Protein AF-A0A8H6TYS1-F1 (afdb_monomer_lite)

pLDDT: mean 70.1, std 17.2, range [39.44, 97.25]

Radius of gyration: 33.86 Å; chains: 1; bounding box: 80×49×112 Å

Secondary structure (DSSP, 8-state):
-PPP----PPPS-PPPP--------TT-----S----SSSEEEEE-TTSS-EEEEEP-PPPSSHHHHHHHHHHSPPPPPPPP----------------------------S------------TTSSSTTHHHHHIIIIIHHHHHHHHHHHTS-S-SS--B-SSSSS--B--EEETTTEEEEE-HHHHHHHTSS-TTSPEEE-----S----

Foldseek 3Di:
DDDDDDDDDDDDDDPPDDPPPDDDDPPPPPDPPPPDDPDQWDFDQDPVNPDTDTDGDDDDPPDPVVVVVCCVVPPPPDDDDPDDPDPDPDDDDPPDDDPDDPDPDDDDDDDDDDPPPPPPPPVVPPPPVCPVVVCCVPPPVVVVVVVVCCQVPQPDPPQQAAPVDPDRAGQFKDFPPPDRGRHHPVVVCVVCVVPVPTDMDGHPPPDPDDDD

Structure (mmCIF, N/CA/C/O backbone):
data_AF-A0A8H6TYS1-F1
#
_entry.id   AF-A0A8H6TYS1-F1
#
loop_
_atom_site.group_PDB
_atom_site.id
_atom_site.type_symbol
_atom_site.label_atom_id
_atom_site.label_alt_id
_atom_site.label_comp_id
_atom_site.label_asym_id
_atom_site.label_entity_id
_atom_site.label_seq_id
_atom_site.pdbx_PDB_ins_code
_atom_site.Cartn_x
_atom_site.Cartn_y
_atom_site.Cartn_z
_atom_site.occupancy
_atom_site.B_iso_or_equiv
_atom_site.auth_seq_id
_atom_site.auth_comp_id
_atom_site.auth_asym_id
_atom_site.auth_atom_id
_atom_site.pdbx_PDB_model_num
ATOM 1 N N . MET A 1 1 ? -31.442 13.456 52.877 1.00 46.53 1 MET A N 1
ATOM 2 C CA . MET A 1 1 ? -32.267 12.288 52.494 1.00 46.53 1 MET A CA 1
ATOM 3 C C . MET A 1 1 ? -31.783 11.771 51.135 1.00 46.53 1 MET A C 1
ATOM 5 O O . MET A 1 1 ? -32.247 12.275 50.117 1.00 46.53 1 MET A O 1
ATOM 9 N N . PRO A 1 2 ? -30.782 10.874 51.081 1.00 49.78 2 PRO A N 1
ATOM 10 C CA . PRO A 1 2 ? -30.256 10.363 49.814 1.00 49.78 2 PRO A CA 1
ATOM 11 C C . PRO A 1 2 ? -31.208 9.322 49.201 1.00 49.78 2 PRO A C 1
ATOM 13 O O . PRO A 1 2 ? -31.658 8.403 49.882 1.00 49.78 2 PRO A O 1
ATOM 16 N N . LYS A 1 3 ? -31.531 9.480 47.911 1.00 50.44 3 LYS A N 1
ATOM 17 C CA . LYS A 1 3 ? -32.358 8.538 47.141 1.00 50.44 3 LYS A CA 1
ATOM 18 C C . LYS A 1 3 ? -31.490 7.366 46.675 1.00 50.44 3 LYS A C 1
ATOM 20 O O . LYS A 1 3 ? -30.561 7.557 45.895 1.00 50.44 3 LYS A O 1
ATOM 25 N N . ALA A 1 4 ? -31.800 6.166 47.158 1.00 54.72 4 ALA A N 1
ATOM 26 C CA . ALA A 1 4 ? -31.155 4.930 46.735 1.00 54.72 4 ALA A CA 1
ATOM 27 C C . ALA A 1 4 ? -31.555 4.587 45.288 1.00 54.72 4 ALA A C 1
ATOM 29 O O . ALA A 1 4 ? -32.732 4.403 44.981 1.00 54.72 4 ALA A O 1
ATOM 30 N N . VAL A 1 5 ? -30.567 4.514 44.394 1.00 62.44 5 VAL A N 1
ATOM 31 C CA . VAL A 1 5 ? -30.742 4.085 43.002 1.00 62.44 5 VAL A CA 1
ATOM 32 C C . VAL A 1 5 ? -30.633 2.561 42.957 1.00 62.44 5 VAL A C 1
ATOM 34 O O . VAL A 1 5 ? -29.542 2.001 43.050 1.00 62.44 5 VAL A O 1
ATOM 37 N N . LEU A 1 6 ? -31.777 1.887 42.831 1.00 58.31 6 LEU A N 1
ATOM 38 C CA . LEU A 1 6 ? -31.870 0.442 42.617 1.00 58.31 6 LEU A CA 1
ATOM 39 C C . LEU A 1 6 ? -31.300 0.083 41.236 1.00 58.31 6 LEU A C 1
ATOM 41 O O . LEU A 1 6 ? -31.939 0.296 40.205 1.00 58.31 6 LEU A O 1
ATOM 45 N N . ARG A 1 7 ? -30.084 -0.470 41.217 1.00 53.06 7 ARG A N 1
ATOM 46 C CA . ARG A 1 7 ? -29.487 -1.083 40.025 1.00 53.06 7 ARG A CA 1
ATOM 47 C C . ARG A 1 7 ? -30.175 -2.424 39.765 1.00 53.06 7 ARG A C 1
ATOM 49 O O . ARG A 1 7 ? -30.029 -3.356 40.547 1.00 53.06 7 ARG A O 1
ATOM 56 N N . ARG A 1 8 ? -30.921 -2.518 38.661 1.00 54.41 8 ARG A N 1
ATOM 57 C CA . ARG A 1 8 ? -31.442 -3.789 38.140 1.00 54.41 8 ARG A CA 1
ATOM 58 C C . ARG A 1 8 ? -30.271 -4.640 37.644 1.00 54.41 8 ARG A C 1
ATOM 60 O O . ARG A 1 8 ? -29.614 -4.273 36.672 1.00 54.41 8 ARG A O 1
ATOM 67 N N . SER A 1 9 ? -30.021 -5.760 38.310 1.00 51.34 9 SER A N 1
ATOM 68 C CA . SER A 1 9 ? -29.191 -6.849 37.802 1.00 51.34 9 SER A CA 1
ATOM 69 C C . SER A 1 9 ? -29.869 -7.456 36.570 1.00 51.34 9 SER A C 1
ATOM 71 O O . SER A 1 9 ? -31.051 -7.800 36.604 1.00 51.34 9 SER A O 1
ATOM 73 N N . ARG A 1 10 ? -29.138 -7.540 35.454 1.00 53.12 10 ARG A N 1
ATOM 74 C CA . ARG A 1 10 ? -29.574 -8.300 34.276 1.00 53.12 10 ARG A CA 1
ATOM 75 C C . ARG A 1 10 ? -29.248 -9.786 34.496 1.00 53.12 10 ARG A C 1
ATOM 77 O O . ARG A 1 10 ? -28.164 -10.066 35.008 1.00 53.12 10 ARG A O 1
ATOM 84 N N . PRO A 1 11 ? -30.149 -10.713 34.131 1.00 54.12 11 PRO A N 1
ATOM 85 C CA . PRO A 1 11 ? -29.875 -12.145 34.173 1.00 54.12 11 PRO A CA 1
ATOM 86 C C . PRO A 1 11 ? -28.786 -12.518 33.157 1.00 54.12 11 PRO A C 1
ATOM 88 O O . PRO A 1 11 ? -28.714 -11.944 32.070 1.00 54.12 11 PRO A O 1
ATOM 91 N N . LEU A 1 12 ? -27.929 -13.451 33.565 1.00 58.44 12 LEU A N 1
ATOM 92 C CA . LEU A 1 12 ? -26.641 -13.805 32.962 1.00 58.44 12 LEU A CA 1
ATOM 93 C C . LEU A 1 12 ? -26.728 -14.991 31.984 1.00 58.44 12 LEU A C 1
ATOM 95 O O . LEU A 1 12 ? -25.720 -15.636 31.745 1.00 58.44 12 LEU A O 1
ATOM 99 N N . ASP A 1 13 ? -27.896 -15.256 31.395 1.00 56.09 13 ASP A N 1
ATOM 100 C CA . ASP A 1 13 ? -28.120 -16.444 30.559 1.00 56.09 13 ASP A CA 1
ATOM 101 C C . ASP A 1 13 ? -28.799 -16.081 29.231 1.00 56.09 13 ASP A C 1
ATOM 103 O O . ASP A 1 13 ? -29.949 -16.432 28.968 1.00 56.09 13 ASP A O 1
ATOM 107 N N . ALA A 1 14 ? -28.090 -15.336 28.381 1.00 55.75 14 ALA A N 1
ATOM 108 C CA . ALA A 1 14 ? -28.419 -15.259 26.960 1.00 55.75 14 ALA A CA 1
ATOM 109 C C . ALA A 1 14 ? -27.425 -16.153 26.197 1.00 55.75 14 ALA A C 1
ATOM 111 O O . ALA A 1 14 ? -26.217 -15.940 26.337 1.00 55.75 14 ALA A O 1
ATOM 112 N N . PRO A 1 15 ? -27.885 -17.147 25.412 1.00 52.25 15 PRO A N 1
ATOM 113 C CA . PRO A 1 15 ? -26.990 -17.965 24.604 1.00 52.25 15 PRO A CA 1
ATOM 114 C C . PRO A 1 15 ? -26.216 -17.065 23.633 1.00 52.25 15 PRO A C 1
ATOM 116 O O . PRO A 1 15 ? -26.804 -16.226 22.946 1.00 52.25 15 PRO A O 1
ATOM 119 N N . LEU A 1 16 ? -24.887 -17.218 23.624 1.00 55.62 16 LEU A N 1
ATOM 120 C CA . LEU A 1 16 ? -23.993 -16.515 22.709 1.00 55.62 16 LEU A CA 1
ATOM 121 C C . LEU A 1 16 ? -24.479 -16.703 21.268 1.00 55.62 16 LEU A C 1
ATOM 123 O O . LEU A 1 16 ? -24.753 -17.821 20.831 1.00 55.62 16 LEU A O 1
ATOM 127 N N . ALA A 1 17 ? -24.561 -15.589 20.541 1.00 50.53 17 ALA A N 1
ATOM 128 C CA . ALA A 1 17 ? -24.836 -15.572 19.115 1.00 50.53 17 ALA A CA 1
ATOM 129 C C . ALA A 1 17 ? -23.882 -16.529 18.379 1.00 50.53 17 ALA A C 1
ATOM 131 O O . ALA A 1 17 ? -22.671 -16.497 18.598 1.00 50.53 17 ALA A O 1
ATOM 132 N N . GLY A 1 18 ? -24.482 -17.385 17.549 1.00 46.31 18 GLY A N 1
ATOM 133 C CA . GLY A 1 18 ? -23.894 -18.539 16.878 1.00 46.31 18 GLY A CA 1
ATOM 134 C C . GLY A 1 18 ? -22.441 -18.395 16.436 1.00 46.31 18 GLY A C 1
ATOM 135 O O . GLY A 1 18 ? -22.123 -17.674 15.493 1.00 46.31 18 GLY A O 1
ATOM 136 N N . SER A 1 19 ? -21.579 -19.201 17.047 1.00 50.12 19 SER A N 1
ATOM 137 C CA . SER A 1 19 ? -20.337 -19.646 16.432 1.00 50.12 19 SER A CA 1
ATOM 138 C C . SER A 1 19 ? -20.678 -20.699 15.375 1.00 50.12 19 SER A C 1
ATOM 140 O O . SER A 1 19 ? -20.710 -21.897 15.654 1.00 50.12 19 SER A O 1
ATOM 142 N N . ALA A 1 20 ? -20.988 -20.253 14.161 1.00 45.34 20 ALA A N 1
ATOM 143 C CA . ALA A 1 20 ? -21.027 -21.137 13.007 1.00 45.34 20 ALA A CA 1
ATOM 144 C C . ALA A 1 20 ? -19.580 -21.519 12.659 1.00 45.34 20 ALA A C 1
ATOM 146 O O . ALA A 1 20 ? -18.863 -20.754 12.017 1.00 45.34 20 ALA A O 1
ATOM 147 N N . SER A 1 21 ? -19.121 -22.679 13.128 1.00 45.75 21 SER A N 1
ATOM 148 C CA . SER A 1 21 ? -17.882 -23.273 12.628 1.00 45.75 21 SER A CA 1
ATOM 149 C C . SER A 1 21 ? -18.187 -23.951 11.297 1.00 45.75 21 SER A C 1
ATOM 151 O O . SER A 1 21 ? -18.689 -25.075 11.266 1.00 45.75 21 SER A O 1
ATOM 153 N N . ILE A 1 22 ? -17.914 -23.261 10.195 1.00 48.22 22 ILE A N 1
ATOM 154 C CA . ILE A 1 22 ? -17.915 -23.881 8.871 1.00 48.22 22 ILE A CA 1
ATOM 155 C C . ILE A 1 22 ? -16.564 -24.581 8.725 1.00 48.22 22 ILE A C 1
ATOM 157 O O . ILE A 1 22 ? -15.525 -23.930 8.637 1.00 48.22 22 ILE A O 1
ATOM 161 N N . SER A 1 23 ? -16.575 -25.909 8.782 1.00 47.66 23 SER A N 1
ATOM 162 C CA . SER A 1 23 ? -15.424 -26.730 8.409 1.00 47.66 23 SER A CA 1
ATOM 163 C C . SER A 1 23 ? -15.578 -27.084 6.934 1.00 47.66 23 SER A C 1
ATOM 165 O O . SER A 1 23 ? -16.585 -27.658 6.534 1.00 47.66 23 SER A O 1
ATOM 167 N N . PHE A 1 24 ? -14.607 -26.681 6.120 1.00 39.44 24 PHE A N 1
ATOM 168 C CA . PHE A 1 24 ? -14.534 -27.077 4.719 1.00 39.44 24 PHE A CA 1
ATOM 169 C C . PHE A 1 24 ? -13.687 -28.348 4.655 1.00 39.44 24 PHE A C 1
ATOM 171 O O . PHE A 1 24 ? -12.486 -28.303 4.923 1.00 39.44 24 PHE A O 1
ATOM 178 N N . GLY A 1 25 ? -14.320 -29.486 4.371 1.00 52.06 25 GLY A N 1
ATOM 179 C CA . GLY A 1 25 ? -13.603 -30.698 3.985 1.00 52.06 25 GLY A CA 1
ATOM 180 C C . GLY A 1 25 ? -13.014 -30.496 2.591 1.00 52.06 25 GLY A C 1
ATOM 181 O O . GLY A 1 25 ? -13.717 -30.047 1.690 1.00 52.06 25 GLY A O 1
ATOM 182 N N . LEU A 1 26 ? -11.726 -30.794 2.414 1.00 51.94 26 LEU A N 1
ATOM 183 C CA . LEU A 1 26 ? -11.037 -30.685 1.120 1.00 51.94 26 LEU A CA 1
ATOM 184 C C . LEU A 1 26 ? -11.496 -31.737 0.094 1.00 51.94 26 LEU A C 1
ATOM 186 O O . LEU A 1 26 ? -11.077 -31.675 -1.057 1.00 51.94 26 LEU A O 1
ATOM 190 N N . ASP A 1 27 ? -12.369 -32.662 0.490 1.00 58.53 27 ASP A N 1
ATOM 191 C CA . ASP A 1 27 ? -12.781 -33.802 -0.330 1.00 58.53 27 ASP A CA 1
ATOM 192 C C . ASP A 1 27 ? -14.045 -33.546 -1.177 1.00 58.53 27 ASP A C 1
ATOM 194 O O . ASP A 1 27 ? -14.482 -34.437 -1.896 1.00 58.53 27 ASP A O 1
ATOM 198 N N . GLU A 1 28 ? -14.636 -32.345 -1.130 1.00 49.00 28 GLU A N 1
ATOM 199 C CA . GLU A 1 28 ? -15.902 -32.047 -1.827 1.00 49.00 28 GLU A CA 1
ATOM 200 C C . GLU A 1 28 ? -15.873 -30.686 -2.541 1.00 49.00 28 GLU A C 1
ATOM 202 O O . GLU A 1 28 ? -16.746 -29.832 -2.388 1.00 49.00 28 GLU A O 1
ATOM 207 N N . VAL A 1 29 ? -14.820 -30.467 -3.327 1.00 53.31 29 VAL A N 1
ATOM 208 C CA . VAL A 1 29 ? -14.741 -29.365 -4.292 1.00 53.31 29 VAL A CA 1
ATOM 209 C C . VAL A 1 29 ? -14.677 -29.971 -5.694 1.00 53.31 29 VAL A C 1
ATOM 211 O O . VAL A 1 29 ? -13.654 -29.921 -6.371 1.00 53.31 29 VAL A O 1
ATOM 214 N N . ASP A 1 30 ? -15.799 -30.547 -6.132 1.00 54.41 30 ASP A N 1
ATOM 215 C CA . ASP A 1 30 ? -16.086 -30.736 -7.558 1.00 54.41 30 ASP A CA 1
ATOM 216 C C . ASP A 1 30 ? -16.380 -29.351 -8.153 1.00 54.41 30 ASP A C 1
ATOM 218 O O . ASP A 1 30 ? -17.524 -28.920 -8.320 1.00 54.41 30 ASP A O 1
ATOM 222 N N . LEU A 1 31 ? -15.312 -28.588 -8.404 1.00 53.91 31 LEU A N 1
ATOM 223 C CA . LEU A 1 31 ? -15.400 -27.387 -9.222 1.00 53.91 31 LEU A CA 1
ATOM 224 C C . LEU A 1 31 ? -15.707 -27.826 -10.656 1.00 53.91 31 LEU A C 1
ATOM 226 O O . LEU A 1 31 ? -14.969 -28.659 -11.191 1.00 53.91 31 LEU A O 1
ATOM 230 N N . PRO A 1 32 ? -16.736 -27.262 -11.317 1.00 50.56 32 PRO A N 1
ATOM 231 C CA . PRO A 1 32 ? -16.872 -27.426 -12.752 1.00 50.56 32 PRO A CA 1
ATOM 232 C C . PRO A 1 32 ? -15.560 -26.983 -13.399 1.00 50.56 32 PRO A C 1
ATOM 234 O O . PRO A 1 32 ? -15.049 -25.886 -13.158 1.00 50.56 32 PRO A O 1
ATOM 237 N N . GLN A 1 33 ? -14.997 -27.911 -14.159 1.00 52.41 33 GLN A N 1
ATOM 238 C CA . GLN A 1 33 ? -13.683 -27.895 -14.778 1.00 52.41 33 GLN A CA 1
ATOM 239 C C . GLN A 1 33 ? -13.609 -26.862 -15.919 1.00 52.41 33 GLN A C 1
ATOM 241 O O . GLN A 1 33 ? -13.278 -27.217 -17.036 1.00 52.41 33 GLN A O 1
ATOM 246 N N . GLU A 1 34 ? -13.950 -25.593 -15.678 1.00 58.91 34 GLU A N 1
ATOM 247 C CA . GLU A 1 34 ? -13.944 -24.533 -16.703 1.00 58.91 34 GLU A CA 1
ATOM 248 C C . GLU A 1 34 ? -13.527 -23.157 -16.153 1.00 58.91 34 GLU A C 1
ATOM 250 O O . GLU A 1 34 ? -13.940 -22.115 -16.655 1.00 58.91 34 GLU A O 1
ATOM 255 N N . MET A 1 35 ? -12.666 -23.103 -15.133 1.00 52.94 35 MET A N 1
ATOM 256 C CA . MET A 1 35 ? -11.861 -21.890 -14.949 1.00 52.94 35 MET A CA 1
ATOM 257 C C . MET A 1 35 ? -10.672 -21.960 -15.900 1.00 52.94 35 MET A C 1
ATOM 259 O O . MET A 1 35 ? -9.591 -22.428 -15.539 1.00 52.94 35 MET A O 1
ATOM 263 N N . GLU A 1 36 ? -10.910 -21.546 -17.146 1.00 58.16 36 GLU A N 1
ATOM 264 C CA . GLU A 1 36 ? -9.858 -21.430 -18.147 1.00 58.16 36 GLU A CA 1
ATOM 265 C C . GLU A 1 36 ? -8.737 -20.518 -17.617 1.00 58.16 36 GLU A C 1
ATOM 267 O O . GLU A 1 36 ? -9.004 -19.427 -17.095 1.00 58.16 36 GLU A O 1
ATOM 272 N N . PRO A 1 37 ? -7.471 -20.957 -17.705 1.00 55.94 37 PRO A N 1
ATOM 273 C CA . PRO A 1 37 ? -6.348 -20.186 -17.207 1.00 55.94 37 PRO A CA 1
ATOM 274 C C . PRO A 1 37 ? -6.275 -18.836 -17.927 1.00 55.94 37 PRO A C 1
ATOM 276 O O . PRO A 1 37 ? -6.295 -18.758 -19.151 1.00 55.94 37 PRO A O 1
ATOM 279 N N . LEU A 1 38 ? -6.112 -17.765 -17.146 1.00 58.16 38 LEU A N 1
ATOM 280 C CA . LEU A 1 38 ? -6.016 -16.367 -17.597 1.00 58.16 38 LEU A CA 1
ATOM 281 C C . LEU A 1 38 ? -4.827 -16.083 -18.544 1.00 58.16 38 LEU A C 1
ATOM 283 O O . LEU A 1 38 ? -4.637 -14.951 -18.993 1.00 58.16 38 LEU A O 1
ATOM 287 N N . ASN A 1 39 ? -4.012 -17.097 -18.827 1.00 57.38 39 ASN A N 1
ATOM 288 C CA . ASN A 1 39 ? -2.805 -17.009 -19.624 1.00 57.38 39 ASN A CA 1
ATOM 289 C C . ASN A 1 39 ? -3.089 -17.534 -21.033 1.00 57.38 39 ASN A C 1
ATOM 291 O O . ASN A 1 39 ? -3.530 -18.661 -21.222 1.00 57.38 39 ASN A O 1
ATOM 295 N N . SER A 1 40 ? -2.775 -16.728 -22.046 1.00 73.19 40 SER A N 1
ATOM 296 C CA . SER A 1 40 ? -2.991 -17.040 -23.468 1.00 73.19 40 SER A CA 1
ATOM 297 C C . SER A 1 40 ? -2.046 -18.110 -24.037 1.00 73.19 40 SER A C 1
ATOM 299 O O . SER A 1 40 ? -1.854 -18.192 -25.252 1.00 73.19 40 SER A O 1
ATOM 301 N N . PHE A 1 41 ? -1.377 -18.877 -23.180 1.00 79.62 41 PHE A N 1
ATOM 302 C CA . PHE A 1 41 ? -0.429 -19.900 -23.582 1.00 79.62 41 PHE A CA 1
ATOM 303 C C . PHE A 1 41 ? -0.510 -21.112 -22.662 1.00 79.62 41 PHE A C 1
ATOM 305 O O . PHE A 1 41 ? -0.740 -20.991 -21.460 1.00 79.62 41 PHE A O 1
ATOM 312 N N . VAL A 1 42 ? -0.285 -22.278 -23.259 1.00 84.00 42 VAL A N 1
ATOM 313 C CA . VAL A 1 42 ? -0.123 -23.546 -22.555 1.00 84.00 42 VAL A CA 1
ATOM 314 C C . VAL A 1 42 ? 1.281 -24.045 -22.863 1.00 84.00 42 VAL A C 1
ATOM 316 O O . VAL A 1 42 ? 1.653 -24.195 -24.030 1.00 84.00 42 VAL A O 1
ATOM 319 N N . ASP A 1 43 ? 2.071 -24.284 -21.821 1.00 89.06 43 ASP A N 1
ATOM 320 C CA . ASP A 1 43 ? 3.384 -24.899 -21.971 1.00 89.06 43 ASP A CA 1
ATOM 321 C C . ASP A 1 43 ? 3.180 -26.414 -22.118 1.00 89.06 43 ASP A C 1
ATOM 323 O O . ASP A 1 43 ? 2.771 -27.108 -21.187 1.00 89.06 43 ASP A O 1
ATOM 327 N N . ARG A 1 44 ? 3.415 -26.935 -23.325 1.00 88.31 44 ARG A N 1
ATOM 328 C CA . ARG A 1 44 ? 3.407 -28.374 -23.589 1.00 88.31 44 ARG A CA 1
ATOM 329 C C . ARG A 1 44 ? 4.780 -28.936 -23.279 1.00 88.31 44 ARG A C 1
ATOM 331 O O . ARG A 1 44 ? 5.745 -28.661 -23.991 1.00 88.31 44 ARG A O 1
ATOM 338 N N . VAL A 1 45 ? 4.857 -29.723 -22.217 1.00 87.56 45 VAL A N 1
ATOM 339 C CA . VAL A 1 45 ? 6.055 -30.492 -21.893 1.00 87.56 45 VAL A CA 1
ATOM 340 C C . VAL A 1 45 ? 6.090 -31.720 -22.803 1.00 87.56 45 VAL A C 1
ATOM 342 O O . VAL A 1 45 ? 5.078 -32.393 -22.977 1.00 87.56 45 VAL A O 1
ATOM 345 N N . SER A 1 46 ? 7.234 -31.962 -23.435 1.00 86.81 46 SER A N 1
ATOM 346 C CA . SER A 1 46 ? 7.475 -33.136 -24.281 1.00 86.81 46 SER A CA 1
ATOM 347 C C . SER A 1 46 ? 7.439 -34.414 -23.439 1.00 86.81 46 SER A C 1
ATOM 349 O O . SER A 1 46 ? 7.697 -34.362 -22.238 1.00 86.81 46 SER A O 1
ATOM 351 N N . ASP A 1 47 ? 7.177 -35.564 -24.062 1.00 87.56 47 ASP A N 1
ATOM 352 C CA . ASP A 1 47 ? 7.057 -36.855 -23.358 1.00 87.56 47 ASP A CA 1
ATOM 353 C C . ASP A 1 47 ? 8.324 -37.247 -22.572 1.00 87.56 47 ASP A C 1
ATOM 355 O O . ASP A 1 47 ? 8.260 -38.018 -21.617 1.00 87.56 47 ASP A O 1
ATOM 359 N N . ASP A 1 48 ? 9.482 -36.698 -22.948 1.00 87.50 48 ASP A N 1
ATOM 360 C CA . ASP A 1 48 ? 10.759 -36.903 -22.261 1.00 87.50 48 ASP A CA 1
ATOM 361 C C . ASP A 1 48 ? 10.950 -36.017 -21.014 1.00 87.50 48 ASP A C 1
ATOM 363 O O . ASP A 1 48 ? 11.931 -36.183 -20.287 1.00 87.50 48 ASP A O 1
ATOM 367 N N . GLY A 1 49 ? 10.047 -35.062 -20.765 1.00 85.94 49 GLY A N 1
ATOM 368 C CA . GLY A 1 49 ? 10.105 -34.118 -19.648 1.00 85.94 49 GLY A CA 1
ATOM 369 C C . GLY A 1 49 ? 11.195 -33.047 -19.757 1.00 85.94 49 GLY A C 1
ATOM 370 O O . GLY A 1 49 ? 11.329 -32.228 -18.852 1.00 85.94 49 GLY A O 1
ATOM 371 N N . ARG A 1 50 ? 11.992 -33.031 -20.834 1.00 81.62 50 ARG A N 1
ATOM 372 C CA . ARG A 1 50 ? 13.189 -32.172 -20.938 1.00 81.62 50 ARG A CA 1
ATOM 373 C C . ARG A 1 50 ? 12.955 -30.892 -21.725 1.00 81.62 50 ARG A C 1
ATOM 375 O O . ARG A 1 50 ? 13.773 -29.979 -21.660 1.00 81.62 50 ARG A O 1
ATOM 382 N N . ARG A 1 51 ? 11.869 -30.819 -22.494 1.00 82.88 51 ARG A N 1
ATOM 383 C CA . ARG A 1 51 ? 11.569 -29.682 -23.373 1.00 82.88 51 ARG A CA 1
ATOM 384 C C . ARG A 1 51 ? 10.143 -29.205 -23.151 1.00 82.88 51 ARG A C 1
ATOM 386 O O . ARG A 1 51 ? 9.204 -29.969 -23.364 1.00 82.88 51 ARG A O 1
ATOM 393 N N . ALA A 1 52 ? 9.981 -27.937 -22.788 1.00 91.50 52 ALA A N 1
ATOM 394 C CA . ALA A 1 52 ? 8.687 -27.267 -22.768 1.00 91.50 52 ALA A CA 1
ATOM 395 C C . ALA A 1 52 ? 8.553 -26.388 -24.016 1.00 91.50 52 ALA A C 1
ATOM 397 O O . ALA A 1 52 ? 9.391 -25.525 -24.268 1.00 91.50 52 ALA A O 1
ATOM 398 N N . THR A 1 53 ? 7.506 -26.617 -24.807 1.00 88.81 53 THR A N 1
ATOM 399 C CA . THR A 1 53 ? 7.154 -25.767 -25.948 1.00 88.81 53 THR A CA 1
ATOM 400 C C . THR A 1 53 ? 5.942 -24.933 -25.580 1.00 88.81 53 THR A C 1
ATOM 402 O O . THR A 1 53 ? 4.873 -25.470 -25.288 1.00 88.81 53 THR A O 1
ATOM 405 N N . ARG A 1 54 ? 6.094 -23.611 -25.624 1.00 88.25 54 ARG A N 1
ATOM 406 C CA . ARG A 1 54 ? 4.990 -22.684 -25.395 1.00 88.25 54 ARG A CA 1
ATOM 407 C C . ARG A 1 54 ? 4.102 -22.626 -26.631 1.00 88.25 54 ARG A C 1
ATOM 409 O O . ARG A 1 54 ? 4.516 -22.109 -27.666 1.00 88.25 54 ARG A O 1
ATOM 416 N N . VAL A 1 55 ? 2.882 -23.143 -26.525 1.00 90.12 55 VAL A N 1
ATOM 417 C CA . VAL A 1 55 ? 1.889 -23.063 -27.600 1.00 90.12 55 VAL A CA 1
ATOM 418 C C . VAL A 1 55 ? 0.906 -21.950 -27.266 1.00 90.12 55 VAL A C 1
ATOM 420 O O . VAL A 1 55 ? 0.224 -21.988 -26.240 1.00 90.12 55 VAL A O 1
ATOM 423 N N . PHE A 1 56 ? 0.844 -20.939 -28.131 1.00 79.19 56 PHE A N 1
ATOM 424 C CA . PHE A 1 56 ? -0.146 -19.874 -28.021 1.00 79.19 56 PHE A CA 1
ATOM 425 C C . PHE A 1 56 ? -1.503 -20.393 -28.487 1.00 79.19 56 PHE A C 1
ATOM 427 O O . PHE A 1 56 ? -1.649 -20.822 -29.632 1.00 79.19 56 PHE A O 1
ATOM 434 N N . HIS A 1 57 ? -2.500 -20.328 -27.607 1.00 77.88 57 HIS A N 1
ATOM 435 C CA . HIS A 1 57 ? -3.880 -20.547 -28.010 1.00 77.88 57 HIS A CA 1
ATOM 436 C C . HIS A 1 57 ? -4.460 -19.214 -28.481 1.00 77.88 57 HIS A C 1
ATOM 438 O O . HIS A 1 57 ? -4.566 -18.253 -27.715 1.00 77.88 57 HIS A O 1
ATOM 444 N N . ASN A 1 58 ? -4.822 -19.148 -29.762 1.00 68.56 58 ASN A N 1
ATOM 445 C CA . ASN A 1 58 ? -5.570 -18.020 -30.302 1.00 68.56 58 ASN A CA 1
ATOM 446 C C . ASN A 1 58 ? -7.007 -18.099 -29.787 1.00 68.56 58 ASN A C 1
ATOM 448 O O . ASN A 1 58 ? -7.852 -18.758 -30.384 1.00 68.56 58 ASN A O 1
ATOM 452 N N . PHE A 1 59 ? -7.269 -17.435 -28.665 1.00 68.06 59 PHE A N 1
ATOM 453 C CA . PHE A 1 59 ? -8.630 -17.126 -28.253 1.00 68.06 59 PHE A CA 1
ATOM 454 C C . PHE A 1 59 ? -9.121 -15.921 -29.049 1.00 68.06 59 PHE A C 1
ATOM 456 O O . PHE A 1 59 ? -8.467 -14.867 -29.066 1.00 68.06 59 PHE A O 1
ATOM 463 N N . ASP A 1 60 ? -10.288 -16.063 -29.671 1.00 62.91 60 ASP A N 1
ATOM 464 C CA . ASP A 1 60 ? -11.036 -14.907 -30.138 1.00 62.91 60 ASP A CA 1
ATOM 465 C C . ASP A 1 60 ? -11.327 -14.021 -28.918 1.00 62.91 60 ASP A C 1
ATOM 467 O O . ASP A 1 60 ? -11.819 -14.511 -27.896 1.00 62.91 60 ASP A O 1
ATOM 471 N N . PRO A 1 61 ? -10.948 -12.730 -28.941 1.00 61.47 61 PRO A N 1
ATOM 472 C CA . PRO A 1 61 ? -11.068 -11.891 -27.763 1.00 61.47 61 PRO A CA 1
ATOM 473 C C . PRO A 1 61 ? -12.542 -11.832 -27.332 1.00 61.47 61 PRO A C 1
ATOM 475 O O . PRO A 1 61 ? -13.393 -11.500 -28.158 1.00 61.47 61 PRO A O 1
ATOM 478 N N . PRO A 1 62 ? -12.862 -12.042 -26.041 1.00 64.88 62 PRO A N 1
ATOM 479 C CA . PRO A 1 62 ? -14.244 -12.164 -25.559 1.00 64.88 62 PRO A CA 1
ATOM 480 C C . PRO A 1 62 ? -15.062 -10.866 -25.673 1.00 64.88 62 PRO A C 1
ATOM 482 O O . PRO A 1 62 ? -16.220 -10.813 -25.274 1.00 64.88 62 PRO A O 1
ATOM 485 N N . SER A 1 63 ? -14.469 -9.785 -26.190 1.00 73.00 63 SER A N 1
ATOM 486 C CA . SER A 1 63 ? -15.116 -8.488 -26.339 1.00 73.00 63 SER A CA 1
ATOM 487 C C . SER A 1 63 ? -14.903 -7.919 -27.746 1.00 73.00 63 SER A C 1
ATOM 489 O O . SER A 1 63 ? -13.746 -7.753 -28.159 1.00 73.00 63 SER A O 1
ATOM 491 N N . PRO A 1 64 ? -15.985 -7.492 -28.428 1.00 74.75 64 PRO A N 1
ATOM 492 C CA . PRO A 1 64 ? -15.921 -6.802 -29.717 1.00 74.75 64 PRO A CA 1
ATOM 493 C C . PRO A 1 64 ? -14.982 -5.588 -29.705 1.00 74.75 64 PRO A C 1
ATOM 495 O O . PRO A 1 64 ? -14.287 -5.325 -30.679 1.00 74.75 64 PRO A O 1
ATOM 498 N N . VAL A 1 65 ? -14.882 -4.880 -28.575 1.00 75.94 65 VAL A N 1
ATOM 499 C CA . VAL A 1 65 ? -14.028 -3.688 -28.435 1.00 75.94 65 VAL A CA 1
ATOM 500 C C . VAL A 1 65 ? -12.539 -4.051 -28.484 1.00 75.94 65 VAL A C 1
ATOM 502 O O . VAL A 1 65 ? -11.733 -3.333 -29.080 1.00 75.94 65 VAL A O 1
ATOM 505 N N . LYS A 1 66 ? -12.154 -5.191 -27.893 1.00 69.62 66 LYS A N 1
ATOM 506 C CA . LYS A 1 66 ? -10.769 -5.686 -27.956 1.00 69.62 66 LYS A CA 1
ATOM 507 C C . LYS A 1 66 ? -10.417 -6.203 -29.354 1.00 69.62 66 LYS A C 1
ATOM 509 O O . LYS A 1 66 ? -9.268 -6.038 -29.764 1.00 69.62 66 LYS A O 1
ATOM 514 N N . ALA A 1 67 ? -11.387 -6.752 -30.090 1.00 72.69 67 ALA A N 1
ATOM 515 C CA . ALA A 1 67 ? -11.206 -7.135 -31.490 1.00 72.69 67 ALA A CA 1
ATOM 516 C C . ALA A 1 67 ? -10.876 -5.913 -32.364 1.00 72.69 67 ALA A C 1
ATOM 518 O O . ALA A 1 67 ? -9.868 -5.922 -33.070 1.00 72.69 67 ALA A O 1
ATOM 519 N N . THR A 1 68 ? -11.635 -4.817 -32.232 1.00 75.56 68 THR A N 1
ATOM 520 C CA . THR A 1 68 ? -11.392 -3.579 -32.994 1.00 75.56 68 THR A CA 1
ATOM 521 C C . THR A 1 68 ? -10.015 -2.983 -32.700 1.00 75.56 68 THR A C 1
ATOM 523 O O . THR A 1 68 ? -9.309 -2.562 -33.614 1.00 75.56 68 THR A O 1
ATOM 526 N N . ARG A 1 69 ? -9.582 -2.994 -31.430 1.00 77.50 69 ARG A N 1
ATOM 527 C CA . ARG A 1 69 ? -8.264 -2.468 -31.040 1.00 77.50 69 ARG A CA 1
ATOM 528 C C . ARG A 1 69 ? -7.108 -3.299 -31.605 1.00 77.50 69 ARG A C 1
ATOM 530 O O . ARG A 1 69 ? -6.101 -2.729 -32.015 1.00 77.50 69 ARG A O 1
ATOM 537 N N . ARG A 1 70 ? -7.245 -4.631 -31.649 1.00 72.81 70 ARG A N 1
ATOM 538 C CA . ARG A 1 70 ? -6.248 -5.510 -32.285 1.00 72.81 70 ARG A CA 1
ATOM 539 C C . ARG A 1 70 ? -6.200 -5.318 -33.797 1.00 72.81 70 ARG A C 1
ATOM 541 O O . ARG A 1 70 ? -5.102 -5.225 -34.325 1.00 72.81 70 ARG A O 1
ATOM 548 N N . ALA A 1 71 ? -7.347 -5.179 -34.462 1.00 72.50 71 ALA A N 1
ATOM 549 C CA . ALA A 1 71 ? -7.401 -4.924 -35.903 1.00 72.50 71 ALA A CA 1
ATOM 550 C C . ALA A 1 71 ? -6.703 -3.610 -36.305 1.00 72.50 71 ALA A C 1
ATOM 552 O O . ALA A 1 71 ? -6.136 -3.522 -37.388 1.00 72.50 71 ALA A O 1
ATOM 553 N N . MET A 1 72 ? -6.703 -2.603 -35.422 1.00 76.31 72 MET A N 1
ATOM 554 C CA . MET A 1 72 ? -5.966 -1.353 -35.645 1.00 76.31 72 MET A CA 1
ATOM 555 C C . MET A 1 72 ? -4.450 -1.491 -35.450 1.00 76.31 72 MET A C 1
ATOM 557 O O . MET A 1 72 ? -3.692 -0.839 -36.160 1.00 76.31 72 MET A O 1
ATOM 561 N N . HIS A 1 73 ? -3.999 -2.306 -34.491 1.00 76.00 73 HIS A N 1
ATOM 562 C CA . HIS A 1 73 ? -2.569 -2.468 -34.189 1.00 76.00 73 HIS A CA 1
ATOM 563 C C . HIS A 1 73 ? -1.872 -3.540 -35.026 1.00 76.00 73 HIS A C 1
ATOM 565 O O . HIS A 1 73 ? -0.662 -3.468 -35.212 1.00 76.00 73 HIS A O 1
ATOM 571 N N . ASN A 1 74 ? -2.617 -4.533 -35.498 1.00 71.12 74 ASN A N 1
ATOM 572 C CA . ASN A 1 74 ? -2.108 -5.614 -36.322 1.00 71.12 74 ASN A CA 1
ATOM 573 C C . ASN A 1 74 ? -3.029 -5.733 -37.543 1.00 71.12 74 ASN A C 1
ATOM 575 O O . ASN A 1 74 ? -3.952 -6.556 -37.531 1.00 71.12 74 ASN A O 1
ATOM 579 N N . PRO A 1 75 ? -2.878 -4.840 -38.543 1.00 70.75 75 PRO A N 1
ATOM 580 C CA . PRO A 1 75 ? -3.682 -4.924 -39.749 1.00 70.75 75 PRO A CA 1
ATOM 581 C C . PRO A 1 75 ? -3.476 -6.318 -40.357 1.00 70.75 75 PRO A C 1
ATOM 583 O O . PRO A 1 75 ? -2.335 -6.789 -40.384 1.00 70.75 75 PRO A O 1
ATOM 586 N N . PRO A 1 76 ? -4.551 -7.005 -40.791 1.00 70.00 76 PRO A N 1
ATOM 587 C CA . PRO A 1 76 ? -4.429 -8.313 -41.423 1.00 70.00 76 PRO A CA 1
ATOM 588 C C . PRO A 1 76 ? -3.374 -8.195 -42.519 1.00 70.00 76 PRO A C 1
ATOM 590 O O . PRO A 1 76 ? -3.464 -7.288 -43.354 1.00 70.00 76 PRO A O 1
ATOM 593 N N . SER A 1 77 ? -2.341 -9.042 -42.453 1.00 64.62 77 SER A N 1
ATOM 594 C CA . SER A 1 77 ? -1.290 -9.068 -43.460 1.00 64.62 77 SER A CA 1
ATOM 595 C C . SER A 1 77 ? -1.956 -9.082 -44.826 1.00 64.62 77 SER A C 1
ATOM 597 O O . SER A 1 77 ? -2.880 -9.861 -45.078 1.00 64.62 77 SER A O 1
ATOM 599 N N . LEU A 1 78 ? -1.541 -8.142 -45.674 1.00 68.69 78 LEU A N 1
ATOM 600 C CA . LEU A 1 78 ? -2.026 -8.059 -47.040 1.00 68.69 78 LEU A CA 1
ATOM 601 C C . LEU A 1 78 ? -1.937 -9.451 -47.685 1.00 68.69 78 LEU A C 1
ATOM 603 O O . LEU A 1 78 ? -0.978 -10.181 -47.407 1.00 68.69 78 LEU A O 1
ATOM 607 N N . PRO A 1 79 ? -2.925 -9.835 -48.513 1.00 73.06 79 PRO A N 1
ATOM 608 C CA . PRO A 1 79 ? -2.870 -11.094 -49.237 1.00 73.06 79 PRO A CA 1
ATOM 609 C C . PRO A 1 79 ? -1.520 -11.193 -49.958 1.00 73.06 79 PRO A C 1
ATOM 611 O O . PRO A 1 79 ? -1.051 -10.173 -50.477 1.00 73.06 79 PRO A O 1
ATOM 614 N N . PRO A 1 80 ? -0.883 -12.379 -49.957 1.00 61.41 80 PRO A N 1
ATOM 615 C CA . PRO A 1 80 ? 0.421 -12.562 -50.573 1.00 61.41 80 PRO A CA 1
ATOM 616 C C . PRO A 1 80 ? 0.361 -12.029 -52.003 1.00 61.41 80 PRO A C 1
ATOM 618 O O . PRO A 1 80 ? -0.492 -12.435 -52.798 1.00 61.41 80 PRO A O 1
ATOM 621 N N . LEU A 1 81 ? 1.210 -11.039 -52.286 1.00 63.12 81 LEU A N 1
ATOM 622 C CA . LEU A 1 81 ? 1.366 -10.514 -53.634 1.00 63.12 81 LEU A CA 1
ATOM 623 C C . LEU A 1 81 ? 1.768 -11.682 -54.550 1.00 63.12 81 LEU A C 1
ATOM 625 O O . LEU A 1 81 ? 2.515 -12.553 -54.104 1.00 63.12 81 LEU A O 1
ATOM 629 N N . PRO A 1 82 ? 1.263 -11.732 -55.796 1.00 62.34 82 PRO A N 1
ATOM 630 C CA . PRO A 1 82 ? 1.628 -12.784 -56.737 1.00 62.34 82 PRO A CA 1
ATOM 631 C C . PRO A 1 82 ? 3.149 -12.852 -56.866 1.00 62.34 82 PRO A C 1
ATOM 633 O O . PRO A 1 82 ? 3.784 -11.805 -56.999 1.00 62.34 82 PRO A O 1
ATOM 636 N N . ASP A 1 83 ? 3.692 -14.071 -56.809 1.00 48.00 83 ASP A N 1
ATOM 637 C CA . ASP A 1 83 ? 5.124 -14.368 -56.838 1.00 48.00 83 ASP A CA 1
ATOM 638 C C . ASP A 1 83 ? 5.812 -13.634 -57.992 1.00 48.00 83 ASP A C 1
ATOM 640 O O . ASP A 1 83 ? 5.793 -14.061 -59.150 1.00 48.00 83 ASP A O 1
ATOM 644 N N . VAL A 1 84 ? 6.422 -12.494 -57.673 1.00 57.59 84 VAL A N 1
ATOM 645 C CA . VAL A 1 84 ? 7.374 -11.844 -58.559 1.00 57.59 84 VAL A CA 1
ATOM 646 C C . VAL A 1 84 ? 8.696 -12.562 -58.301 1.00 57.59 84 VAL A C 1
ATOM 648 O O . VAL A 1 84 ? 9.156 -12.533 -57.158 1.00 57.59 84 VAL A O 1
ATOM 651 N N . PRO A 1 85 ? 9.311 -13.229 -59.296 1.00 52.69 85 PRO A N 1
ATOM 652 C CA . PRO A 1 85 ? 10.613 -13.857 -59.121 1.00 52.69 85 PRO A CA 1
ATOM 653 C C . PRO A 1 85 ? 11.648 -12.763 -58.853 1.00 52.69 85 PRO A C 1
ATOM 655 O O . PRO A 1 85 ? 12.190 -12.143 -59.767 1.00 52.69 85 PRO A O 1
ATOM 658 N N . MET A 1 86 ? 11.875 -12.486 -57.573 1.00 44.88 86 MET A N 1
ATOM 659 C CA . MET A 1 86 ? 12.952 -11.634 -57.110 1.00 44.88 86 MET A CA 1
ATOM 660 C C . MET A 1 86 ? 14.235 -12.449 -57.166 1.00 44.88 86 MET A C 1
ATOM 662 O O . MET A 1 86 ? 14.438 -13.371 -56.380 1.00 44.88 86 MET A O 1
ATOM 666 N N . ALA A 1 87 ? 15.084 -12.111 -58.134 1.00 49.25 87 ALA A N 1
ATOM 667 C CA . ALA A 1 87 ? 16.488 -12.474 -58.105 1.00 49.25 87 ALA A CA 1
ATOM 668 C C . ALA A 1 87 ? 17.092 -11.870 -56.830 1.00 49.25 87 ALA A C 1
ATOM 670 O O . ALA A 1 87 ? 17.242 -10.654 -56.718 1.00 49.25 87 ALA A O 1
ATOM 671 N N . VAL A 1 88 ? 17.334 -12.725 -55.841 1.00 50.62 88 VAL A N 1
ATOM 672 C CA . VAL A 1 88 ? 18.104 -12.401 -54.646 1.00 50.62 88 VAL A CA 1
ATOM 673 C C . VAL A 1 88 ? 19.568 -12.678 -54.968 1.00 50.62 88 VAL A C 1
ATOM 675 O O . VAL A 1 88 ? 19.981 -13.830 -55.071 1.00 50.62 88 VAL A O 1
ATOM 678 N N . ASP A 1 89 ? 20.330 -11.608 -55.186 1.00 48.41 89 ASP A N 1
ATOM 679 C CA . ASP A 1 89 ? 21.776 -11.639 -54.990 1.00 48.41 89 ASP A CA 1
ATOM 680 C C . ASP A 1 89 ? 22.008 -11.742 -53.474 1.00 48.41 89 ASP A C 1
ATOM 682 O O . ASP A 1 89 ? 21.750 -10.809 -52.709 1.00 48.41 89 ASP A O 1
ATOM 686 N N . ASP A 1 90 ? 22.376 -12.948 -53.052 1.00 53.22 90 ASP A N 1
ATOM 687 C CA . ASP A 1 90 ? 22.557 -13.392 -51.673 1.00 53.22 90 ASP A CA 1
ATOM 688 C C . ASP A 1 90 ? 24.012 -13.159 -51.236 1.00 53.22 90 ASP A C 1
ATOM 690 O O . ASP A 1 90 ? 24.884 -13.985 -51.495 1.00 53.22 90 ASP A O 1
ATOM 694 N N . GLU A 1 91 ? 24.288 -12.009 -50.610 1.00 57.88 91 GLU A N 1
ATOM 695 C CA . GLU A 1 91 ? 25.594 -11.717 -49.989 1.00 57.88 91 GLU A CA 1
ATOM 69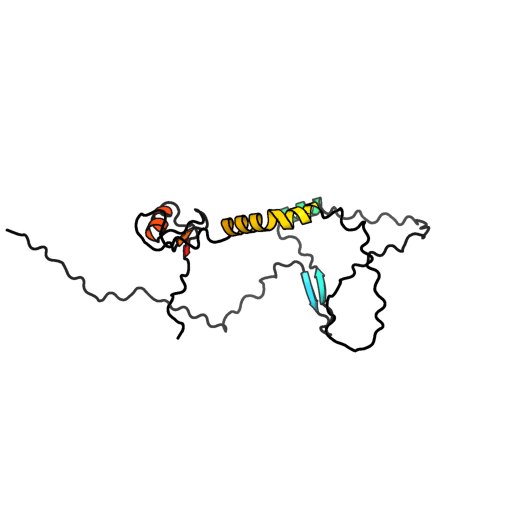6 C C . GLU A 1 91 ? 25.490 -11.098 -48.575 1.00 57.88 91 GLU A C 1
ATOM 698 O O . GLU A 1 91 ? 26.441 -10.475 -48.108 1.00 57.88 91 GLU A O 1
ATOM 703 N N . ASN A 1 92 ? 24.371 -11.237 -47.845 1.00 53.75 92 ASN A N 1
ATOM 704 C CA . ASN A 1 92 ? 24.274 -10.638 -46.497 1.00 53.75 92 ASN A CA 1
ATOM 705 C C . ASN A 1 92 ? 23.407 -11.422 -45.491 1.00 53.75 92 ASN A C 1
ATOM 707 O O . ASN A 1 92 ? 22.516 -10.858 -44.853 1.00 53.75 92 ASN A O 1
ATOM 711 N N . ALA A 1 93 ? 23.657 -12.727 -45.357 1.00 53.94 93 ALA A N 1
ATOM 712 C CA . ALA A 1 93 ? 22.863 -13.657 -44.543 1.00 53.94 93 ALA A CA 1
ATOM 713 C C . ALA A 1 93 ? 23.536 -14.132 -43.233 1.00 53.94 93 ALA A C 1
ATOM 715 O O . ALA A 1 93 ? 23.255 -15.235 -42.776 1.00 53.94 93 ALA A O 1
ATOM 716 N N . GLU A 1 94 ? 24.410 -13.340 -42.600 1.00 56.50 94 GLU A N 1
ATOM 717 C CA . GLU A 1 94 ? 25.225 -13.835 -41.466 1.00 56.50 94 GLU A CA 1
ATOM 718 C C . GLU A 1 94 ? 25.220 -12.933 -40.208 1.00 56.50 94 GLU A C 1
ATOM 720 O O . GLU A 1 94 ? 26.111 -13.038 -39.372 1.00 56.50 94 GLU A O 1
ATOM 725 N N . GLU A 1 95 ? 24.210 -12.082 -39.985 1.00 57.69 95 GLU A N 1
ATOM 726 C CA . GLU A 1 95 ? 24.025 -11.413 -38.676 1.00 57.69 95 GLU A CA 1
ATOM 727 C C . GLU A 1 95 ? 22.907 -12.074 -37.854 1.00 57.69 95 GLU A C 1
ATOM 729 O O . GLU A 1 95 ? 21.864 -11.500 -37.537 1.00 57.69 95 GLU A O 1
ATOM 734 N N . GLY A 1 96 ? 23.141 -13.338 -37.495 1.00 52.69 96 GLY A N 1
ATOM 735 C CA . GLY A 1 96 ? 22.356 -14.057 -36.496 1.00 52.69 96 GLY A CA 1
ATOM 736 C C . GLY A 1 96 ? 22.643 -13.530 -35.088 1.00 52.69 96 GLY A C 1
ATOM 737 O O . GLY A 1 96 ? 23.620 -13.920 -34.449 1.00 52.69 96 GLY A O 1
ATOM 738 N N . TYR A 1 97 ? 21.775 -12.655 -34.579 1.00 52.50 97 TYR A N 1
ATOM 739 C CA . TYR A 1 97 ? 21.814 -12.196 -33.189 1.00 52.50 97 TYR A CA 1
ATOM 740 C C . TYR A 1 97 ? 21.578 -13.374 -32.229 1.00 52.50 97 TYR A C 1
ATOM 742 O O . TYR A 1 97 ? 20.453 -13.838 -32.041 1.00 52.50 97 TYR A O 1
ATOM 750 N N . THR A 1 98 ? 22.659 -13.873 -31.628 1.00 56.12 98 THR A N 1
ATOM 751 C CA . THR A 1 98 ? 22.626 -14.977 -30.664 1.00 56.12 98 THR A CA 1
ATOM 752 C C . THR A 1 98 ? 22.681 -14.400 -29.251 1.00 56.12 98 THR A C 1
ATOM 754 O O . THR A 1 98 ? 23.710 -13.881 -28.823 1.00 56.12 98 THR A O 1
ATOM 757 N N . MET A 1 99 ? 21.566 -14.474 -28.520 1.00 50.69 99 MET A N 1
ATOM 758 C CA . MET A 1 99 ? 21.501 -14.120 -27.098 1.00 50.69 99 MET A CA 1
ATOM 759 C C . MET A 1 99 ? 22.232 -15.184 -26.276 1.00 50.69 99 MET A C 1
ATOM 761 O O . MET A 1 99 ? 21.664 -16.227 -25.953 1.00 50.69 99 MET A O 1
ATOM 765 N N . LEU A 1 100 ? 23.497 -14.928 -25.948 1.00 52.19 100 LEU A N 1
ATOM 766 C CA . LEU A 1 100 ? 24.234 -15.708 -24.957 1.00 52.19 100 LEU A CA 1
ATOM 767 C C . LEU A 1 100 ? 23.650 -15.413 -23.569 1.00 52.19 100 LEU A C 1
ATOM 769 O O . LEU A 1 100 ? 23.870 -14.348 -22.996 1.00 52.19 100 LEU A O 1
ATOM 773 N N . LEU A 1 101 ? 22.876 -16.362 -23.047 1.00 52.44 101 LEU A N 1
ATOM 774 C CA . LEU A 1 101 ? 22.541 -16.441 -21.630 1.00 52.44 101 LEU A CA 1
ATOM 775 C C . LEU A 1 101 ? 23.819 -16.825 -20.878 1.00 52.44 101 LEU A C 1
ATOM 777 O O . LEU A 1 101 ? 24.261 -17.968 -20.968 1.00 52.44 101 LEU A O 1
ATOM 781 N N . CYS A 1 102 ? 24.424 -15.871 -20.169 1.00 44.94 102 CYS A N 1
ATOM 782 C CA . CYS A 1 102 ? 25.441 -16.172 -19.167 1.00 44.94 102 CYS A CA 1
ATOM 783 C C . CYS A 1 102 ? 24.758 -16.940 -18.031 1.00 44.94 102 CYS A C 1
ATOM 785 O O . CYS A 1 102 ? 24.012 -16.360 -17.246 1.00 44.94 102 CYS A O 1
ATOM 787 N N . THR A 1 103 ? 24.931 -18.256 -18.010 1.00 49.66 103 THR A N 1
ATOM 788 C CA . THR A 1 103 ? 24.593 -19.087 -16.857 1.00 49.66 103 THR A CA 1
ATOM 789 C C . THR A 1 103 ? 25.803 -19.088 -15.938 1.00 49.66 103 THR A C 1
ATOM 791 O O . THR A 1 103 ? 26.826 -19.678 -16.280 1.00 49.66 103 THR A O 1
ATOM 794 N N . ASP A 1 104 ? 25.688 -18.410 -14.801 1.00 48.22 104 ASP A N 1
ATOM 795 C CA . ASP A 1 104 ? 26.715 -18.338 -13.757 1.00 48.22 104 ASP A CA 1
ATOM 796 C C . ASP A 1 104 ? 26.736 -19.634 -12.914 1.00 48.22 104 ASP A C 1
ATOM 798 O O . ASP A 1 104 ? 26.701 -19.589 -11.687 1.00 48.22 104 ASP A O 1
ATOM 802 N N . ASP A 1 105 ? 26.751 -20.792 -13.578 1.00 54.53 105 ASP A N 1
ATOM 803 C CA . ASP A 1 105 ? 26.797 -22.121 -12.959 1.00 54.53 105 ASP A CA 1
ATOM 804 C C . ASP A 1 105 ? 28.152 -22.777 -13.263 1.00 54.53 105 ASP A C 1
ATOM 806 O O . ASP A 1 105 ? 28.264 -23.623 -14.148 1.00 54.53 105 ASP A O 1
ATOM 810 N N . ASP A 1 106 ? 29.182 -22.389 -12.511 1.00 49.75 106 ASP A N 1
ATOM 811 C CA . ASP A 1 106 ? 30.438 -23.139 -12.400 1.00 49.75 106 ASP A CA 1
ATOM 812 C C . ASP A 1 106 ? 30.676 -23.490 -10.920 1.00 49.75 106 ASP A C 1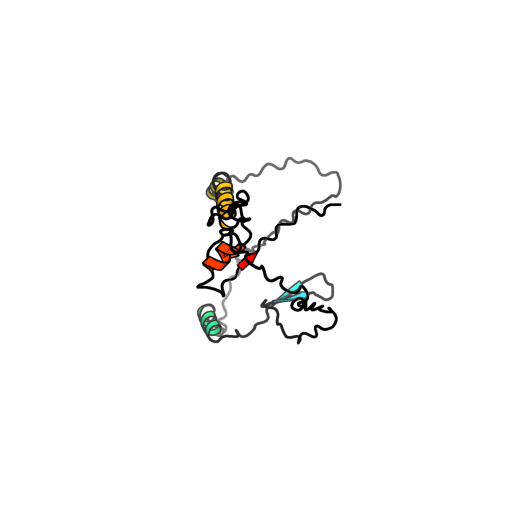
ATOM 814 O O . ASP A 1 106 ? 31.513 -22.903 -10.231 1.00 49.75 106 ASP A O 1
ATOM 818 N N . GLU A 1 107 ? 29.905 -24.464 -10.424 1.00 60.25 107 GLU A N 1
ATOM 819 C CA . GLU A 1 107 ? 30.278 -25.253 -9.248 1.00 60.25 107 GLU A CA 1
ATOM 820 C C . GLU A 1 107 ? 31.192 -26.417 -9.684 1.00 60.25 107 GLU A C 1
ATOM 822 O O . GLU A 1 107 ? 30.804 -27.301 -10.446 1.00 60.25 107 GLU A O 1
ATOM 827 N N . ASP A 1 108 ? 32.424 -26.386 -9.170 1.00 58.28 108 ASP A N 1
ATOM 828 C CA . ASP A 1 108 ? 33.297 -27.521 -8.851 1.00 58.28 108 ASP A CA 1
ATOM 829 C C . ASP A 1 108 ? 33.552 -28.610 -9.916 1.00 58.28 108 ASP A C 1
ATOM 831 O O . ASP A 1 108 ? 32.975 -29.698 -9.872 1.00 58.28 108 ASP A O 1
ATOM 835 N N . ALA A 1 109 ? 34.594 -28.427 -10.742 1.00 55.44 109 ALA A N 1
ATOM 836 C CA . ALA A 1 109 ? 35.412 -29.561 -11.193 1.00 55.44 109 ALA A CA 1
ATOM 837 C C . ALA A 1 109 ? 36.828 -29.187 -11.679 1.00 55.44 109 ALA A C 1
ATOM 839 O O . ALA A 1 109 ? 37.021 -28.615 -12.746 1.00 55.44 109 ALA A O 1
ATOM 840 N N . ALA A 1 110 ? 37.802 -29.718 -10.938 1.00 54.16 110 ALA A N 1
ATOM 841 C CA . ALA A 1 110 ? 39.109 -30.202 -11.386 1.00 54.16 110 ALA A CA 1
ATOM 842 C C . ALA A 1 110 ? 40.240 -29.195 -11.688 1.00 54.16 110 ALA A C 1
ATOM 844 O O . ALA A 1 110 ? 40.248 -28.399 -12.622 1.00 54.16 110 ALA A O 1
ATOM 845 N N . GLU A 1 111 ? 41.271 -29.369 -10.866 1.00 63.12 111 GLU A N 1
ATOM 846 C CA . GLU A 1 111 ? 42.588 -28.757 -10.852 1.00 63.12 111 GLU A CA 1
ATOM 847 C C . GLU A 1 111 ? 43.336 -28.805 -12.197 1.00 63.12 111 GLU A C 1
ATOM 849 O O . GLU A 1 111 ? 43.377 -29.829 -12.878 1.00 63.12 111 GLU A O 1
ATOM 854 N N . GLY A 1 112 ? 44.052 -27.717 -12.506 1.00 61.59 112 GLY A N 1
ATOM 855 C CA . GLY A 1 112 ? 45.192 -27.758 -13.425 1.00 61.59 112 GLY A CA 1
ATOM 856 C C . GLY A 1 112 ? 45.016 -27.049 -14.766 1.00 61.59 112 GLY A C 1
ATOM 857 O O . GLY A 1 112 ? 45.397 -27.611 -15.789 1.00 61.59 112 GLY A O 1
ATOM 858 N N . MET A 1 113 ? 44.527 -25.803 -14.795 1.00 52.03 113 MET A N 1
ATOM 859 C CA . MET A 1 113 ? 44.591 -24.983 -16.010 1.00 52.03 113 MET A CA 1
ATOM 860 C C . MET A 1 113 ? 45.381 -23.690 -15.779 1.00 52.03 113 MET A C 1
ATOM 862 O O . MET A 1 113 ? 44.991 -22.799 -15.035 1.00 52.03 113 MET A O 1
ATOM 866 N N . SER A 1 114 ? 46.553 -23.663 -16.418 1.00 53.06 114 SER A N 1
ATOM 867 C CA . SER A 1 114 ? 47.501 -22.562 -16.589 1.00 53.06 114 SER A CA 1
ATOM 868 C C . SER A 1 114 ? 46.898 -21.165 -16.403 1.00 53.06 114 SER A C 1
ATOM 870 O O . SER A 1 114 ? 46.169 -20.675 -17.265 1.00 53.06 114 SER A O 1
ATOM 872 N N . THR A 1 115 ? 47.330 -20.481 -15.344 1.00 52.34 115 THR A N 1
ATOM 873 C CA . THR A 1 115 ? 47.117 -19.054 -15.081 1.00 52.34 115 THR A CA 1
ATOM 874 C C . THR A 1 115 ? 47.820 -18.196 -16.136 1.00 52.34 115 THR A C 1
ATOM 876 O O . THR A 1 115 ? 48.864 -17.590 -15.904 1.00 52.34 115 THR A O 1
ATOM 879 N N . LYS A 1 116 ? 47.258 -18.127 -17.345 1.00 57.62 116 LYS A N 1
ATOM 880 C CA . LYS A 1 116 ? 47.527 -16.980 -18.210 1.00 57.62 116 LYS A CA 1
ATOM 881 C C . LYS A 1 116 ? 46.771 -15.805 -17.590 1.00 57.62 116 LYS A C 1
ATOM 883 O O . LYS A 1 116 ? 45.559 -15.928 -17.432 1.00 57.62 116 LYS A O 1
ATOM 888 N N . PRO A 1 117 ? 47.444 -14.707 -17.204 1.00 55.94 117 PRO A N 1
ATOM 889 C CA . PRO A 1 117 ? 46.747 -13.516 -16.750 1.00 55.94 117 PRO A CA 1
ATOM 890 C C . PRO A 1 117 ? 45.846 -13.078 -17.903 1.00 55.94 117 PRO A C 1
ATOM 892 O O . PRO A 1 117 ? 46.346 -12.670 -18.954 1.00 55.94 117 PRO A O 1
ATOM 895 N N . LEU A 1 118 ? 44.530 -13.258 -17.746 1.00 55.78 118 LEU A N 1
ATOM 896 C CA . LEU A 1 118 ? 43.566 -12.644 -18.640 1.00 55.78 118 LEU A CA 1
ATOM 897 C C . LEU A 1 118 ? 43.843 -11.151 -18.544 1.00 55.78 118 LEU A C 1
ATOM 899 O O . LEU A 1 118 ? 43.633 -10.538 -17.499 1.00 55.78 118 LEU A O 1
ATOM 903 N N . ALA A 1 119 ? 44.411 -10.607 -19.618 1.00 57.94 119 ALA A N 1
ATOM 904 C CA . ALA A 1 119 ? 44.511 -9.181 -19.796 1.00 57.94 119 ALA A CA 1
ATOM 905 C C . ALA A 1 119 ? 43.103 -8.628 -19.591 1.00 57.94 119 ALA A C 1
ATOM 907 O O . ALA A 1 119 ? 42.166 -9.030 -20.287 1.00 57.94 119 ALA A O 1
ATOM 908 N N . ASP A 1 120 ? 42.992 -7.784 -18.574 1.00 56.53 120 ASP A N 1
ATOM 909 C CA . ASP A 1 120 ? 41.843 -6.975 -18.224 1.00 56.53 120 ASP A CA 1
ATOM 910 C C . ASP A 1 120 ? 41.448 -6.154 -19.460 1.00 56.53 120 ASP A C 1
ATOM 912 O O . ASP A 1 120 ? 41.920 -5.043 -19.688 1.00 56.53 120 ASP A O 1
ATOM 916 N N . ASN A 1 121 ? 40.653 -6.765 -20.341 1.00 56.62 121 ASN A N 1
ATOM 917 C CA . ASN A 1 121 ? 39.992 -6.106 -21.457 1.00 56.62 121 ASN A CA 1
ATOM 918 C C . ASN A 1 121 ? 38.769 -5.377 -20.896 1.00 56.62 121 ASN A C 1
ATOM 920 O O . ASN A 1 121 ? 37.624 -5.650 -21.262 1.00 56.62 121 ASN A O 1
ATOM 924 N N . THR A 1 122 ? 39.018 -4.437 -19.988 1.00 57.84 122 THR A N 1
ATOM 925 C CA . THR A 1 122 ? 38.104 -3.339 -19.706 1.00 57.84 122 THR A CA 1
ATOM 926 C C . THR A 1 122 ? 38.083 -2.463 -20.949 1.00 57.84 122 THR A C 1
ATOM 928 O O . THR A 1 122 ? 38.816 -1.488 -21.077 1.00 57.84 122 THR A O 1
ATOM 931 N N . ASP A 1 123 ? 37.272 -2.871 -21.923 1.00 61.28 123 ASP A N 1
ATOM 932 C CA . ASP A 1 123 ? 37.005 -2.111 -23.134 1.00 61.28 123 ASP A CA 1
ATOM 933 C C . ASP A 1 123 ? 36.472 -0.725 -22.711 1.00 61.28 123 ASP A C 1
ATOM 935 O O . ASP A 1 123 ? 35.348 -0.624 -22.200 1.00 61.28 123 ASP A O 1
ATOM 939 N N . PRO A 1 124 ? 37.256 0.363 -22.855 1.00 59.84 124 PRO A N 1
ATOM 940 C CA . PRO A 1 124 ? 36.958 1.660 -22.235 1.00 59.84 124 PRO A CA 1
ATOM 941 C C . PRO A 1 124 ? 35.706 2.331 -22.819 1.00 59.84 124 PRO A C 1
ATOM 943 O O . PRO A 1 124 ? 35.289 3.395 -22.367 1.00 59.84 124 PRO A O 1
ATOM 946 N N . ARG A 1 125 ? 35.089 1.715 -23.832 1.00 59.28 125 ARG A N 1
ATOM 947 C CA . ARG A 1 125 ? 33.886 2.201 -24.509 1.00 59.28 125 ARG A CA 1
ATOM 948 C C . ARG A 1 125 ? 32.580 1.691 -23.896 1.00 59.28 125 ARG A C 1
ATOM 950 O O . ARG A 1 125 ? 31.529 2.195 -24.277 1.00 59.28 125 ARG A O 1
ATOM 957 N N . LYS A 1 126 ? 32.612 0.742 -22.950 1.00 57.94 126 LYS A N 1
ATOM 958 C CA . LYS A 1 126 ? 31.390 0.141 -22.377 1.00 57.94 126 LYS A CA 1
ATOM 959 C C . LYS A 1 126 ? 30.699 0.940 -21.263 1.00 57.94 126 LYS A C 1
ATOM 961 O O . LYS A 1 126 ? 29.574 0.603 -20.926 1.00 57.94 126 LYS A O 1
ATOM 966 N N . ASN A 1 127 ? 31.297 2.011 -20.733 1.00 58.75 127 ASN A N 1
ATOM 967 C CA . ASN A 1 127 ? 30.805 2.640 -19.493 1.00 58.75 127 ASN A CA 1
ATOM 968 C C . ASN A 1 127 ? 30.254 4.073 -19.627 1.00 58.75 127 ASN A C 1
ATOM 970 O O . ASN A 1 127 ? 30.010 4.716 -18.613 1.00 58.75 127 ASN A O 1
ATOM 974 N N . ILE A 1 128 ? 30.037 4.603 -20.837 1.00 61.19 128 ILE A N 1
ATOM 975 C CA . ILE A 1 128 ? 29.482 5.969 -20.983 1.00 61.19 128 ILE A CA 1
ATOM 976 C C . ILE A 1 128 ? 27.958 5.987 -20.802 1.00 61.19 128 ILE A C 1
ATOM 978 O O . ILE A 1 128 ? 27.406 6.951 -20.280 1.00 61.19 128 ILE A O 1
ATOM 982 N N . THR A 1 129 ? 27.260 4.923 -21.198 1.00 60.44 129 THR A N 1
ATOM 983 C CA . THR A 1 129 ? 25.789 4.890 -21.185 1.00 60.44 129 THR A CA 1
ATOM 984 C C . THR A 1 129 ? 25.173 4.721 -19.800 1.00 60.44 129 THR A C 1
ATOM 986 O O . THR A 1 129 ? 23.967 4.893 -19.673 1.00 60.44 129 THR A O 1
ATOM 989 N N . ASP A 1 130 ? 25.977 4.447 -18.770 1.00 78.38 130 ASP A N 1
ATOM 990 C CA . ASP A 1 130 ? 25.471 4.124 -17.433 1.00 78.38 130 ASP A CA 1
ATOM 991 C C . ASP A 1 130 ? 25.880 5.132 -16.353 1.00 78.38 130 ASP A C 1
ATOM 993 O O . ASP A 1 130 ? 25.625 4.903 -15.176 1.00 78.38 130 ASP A O 1
ATOM 997 N N . GLN A 1 131 ? 26.471 6.277 -16.718 1.00 85.81 131 GLN A N 1
ATOM 998 C CA . GLN A 1 131 ? 26.859 7.292 -15.730 1.00 85.81 131 GLN A CA 1
ATOM 999 C C . GLN A 1 131 ? 25.645 7.806 -14.936 1.00 85.81 131 GLN A C 1
ATOM 1001 O O . GLN A 1 131 ? 25.712 7.912 -13.716 1.00 85.81 131 GLN A O 1
ATOM 1006 N N . ALA A 1 132 ? 24.515 8.043 -15.610 1.00 87.69 132 ALA A N 1
ATOM 1007 C CA . ALA A 1 132 ? 23.276 8.469 -14.958 1.00 87.69 132 ALA A CA 1
ATOM 1008 C C . ALA A 1 132 ? 22.691 7.385 -14.033 1.00 87.69 132 ALA A C 1
ATOM 1010 O O . ALA A 1 132 ? 22.151 7.694 -12.973 1.00 87.69 132 ALA A O 1
ATOM 1011 N N . MET A 1 133 ? 22.811 6.108 -14.410 1.00 86.88 133 MET A N 1
ATOM 1012 C CA . MET A 1 133 ? 22.370 4.991 -13.571 1.00 86.88 133 MET A CA 1
ATOM 1013 C C . MET A 1 133 ? 23.294 4.783 -12.374 1.00 86.88 133 MET A C 1
ATOM 1015 O O . MET A 1 133 ? 22.808 4.491 -11.284 1.00 86.88 133 MET A O 1
ATOM 1019 N N . GLN A 1 134 ? 24.604 4.971 -12.550 1.00 88.00 134 GLN A N 1
ATOM 1020 C CA . GLN A 1 134 ? 25.575 4.939 -11.461 1.00 88.00 134 GLN A CA 1
ATOM 1021 C C . GLN A 1 134 ? 25.279 6.046 -10.451 1.00 88.00 134 GLN A C 1
ATOM 1023 O O . GLN A 1 134 ? 25.070 5.721 -9.285 1.00 88.00 134 GLN A O 1
ATOM 1028 N N . GLU A 1 135 ? 25.149 7.295 -10.909 1.00 94.25 135 GLU A N 1
ATOM 1029 C CA . GLU A 1 135 ? 24.785 8.459 -10.086 1.00 94.25 135 GLU A CA 1
ATOM 1030 C C . GLU A 1 135 ? 23.466 8.228 -9.337 1.00 94.25 135 GLU A C 1
ATOM 1032 O O . GLU A 1 135 ? 23.401 8.364 -8.113 1.00 94.25 135 GLU A O 1
ATOM 1037 N N . TRP A 1 136 ? 22.426 7.760 -10.037 1.00 94.75 136 TRP A N 1
ATOM 1038 C CA . TRP A 1 136 ? 21.153 7.423 -9.405 1.00 94.75 136 TRP A CA 1
ATOM 1039 C C . TRP A 1 136 ? 21.299 6.322 -8.348 1.00 94.75 136 TRP A C 1
ATOM 1041 O O . TRP A 1 136 ? 20.769 6.442 -7.241 1.00 94.75 136 TRP A O 1
ATOM 1051 N N . SER A 1 137 ? 22.028 5.251 -8.669 1.00 93.75 137 SER A N 1
ATOM 1052 C CA . SER A 1 137 ? 22.189 4.104 -7.775 1.00 93.75 137 SER A CA 1
ATOM 1053 C C . SER A 1 137 ? 22.994 4.437 -6.518 1.00 93.75 137 SER A C 1
ATOM 1055 O O . SER A 1 137 ? 22.706 3.867 -5.464 1.00 93.75 137 SER A O 1
ATOM 1057 N N . SER A 1 138 ? 23.965 5.353 -6.616 1.00 93.50 138 SER A N 1
ATOM 1058 C CA . SER A 1 138 ? 24.808 5.770 -5.498 1.00 93.50 138 SER A CA 1
ATOM 1059 C C . SER A 1 138 ? 24.170 6.859 -4.644 1.00 93.50 138 SER A C 1
ATOM 1061 O O . SER A 1 138 ? 24.290 6.804 -3.424 1.00 93.50 138 SER A O 1
ATOM 1063 N N . GLU A 1 139 ? 23.504 7.844 -5.253 1.00 97.25 139 GLU A N 1
ATOM 1064 C CA . GLU A 1 139 ? 23.031 9.033 -4.530 1.00 97.25 139 GLU A CA 1
ATOM 1065 C C . GLU A 1 139 ? 21.539 8.986 -4.197 1.00 97.25 139 GLU A C 1
ATOM 1067 O O . GLU A 1 139 ? 21.119 9.455 -3.139 1.00 97.25 139 GLU A O 1
ATOM 1072 N N . HIS A 1 140 ? 20.717 8.411 -5.076 1.00 96.06 140 HIS A N 1
ATOM 1073 C CA . HIS A 1 140 ? 19.260 8.541 -4.991 1.00 96.06 140 HIS A CA 1
ATOM 1074 C C . HIS A 1 140 ? 18.543 7.258 -4.586 1.00 96.06 140 HIS A C 1
ATOM 1076 O O . HIS A 1 140 ? 17.392 7.319 -4.150 1.00 96.06 140 HIS A O 1
ATOM 1082 N N . ARG A 1 141 ? 19.196 6.097 -4.690 1.00 95.88 141 ARG A N 1
ATOM 1083 C CA . ARG A 1 141 ? 18.585 4.796 -4.391 1.00 95.88 141 ARG A CA 1
ATOM 1084 C C . ARG A 1 141 ? 18.024 4.717 -2.974 1.00 95.88 141 ARG A C 1
ATOM 1086 O O . ARG A 1 141 ? 16.878 4.309 -2.804 1.00 95.88 141 ARG A O 1
ATOM 1093 N N . ASP A 1 142 ? 18.803 5.098 -1.968 1.00 92.38 142 ASP A N 1
ATOM 1094 C CA . ASP A 1 142 ? 18.392 4.957 -0.567 1.00 92.38 142 ASP A CA 1
ATOM 1095 C C . ASP A 1 142 ? 17.276 5.932 -0.198 1.00 92.38 142 ASP A C 1
ATOM 1097 O O . ASP A 1 142 ? 16.339 5.569 0.514 1.00 92.38 142 ASP A O 1
ATOM 1101 N N . GLU A 1 143 ? 17.322 7.160 -0.719 1.00 94.56 143 GLU A N 1
ATOM 1102 C CA . GLU A 1 143 ? 16.235 8.116 -0.543 1.00 94.56 143 GLU A CA 1
ATOM 1103 C C . GLU A 1 143 ? 14.961 7.649 -1.248 1.00 94.56 143 GLU A C 1
ATOM 1105 O O . GLU A 1 143 ? 13.889 7.666 -0.641 1.00 94.56 143 GLU A O 1
ATOM 1110 N N . PHE A 1 144 ? 15.079 7.171 -2.486 1.00 94.38 144 PHE A N 1
ATOM 1111 C CA . PHE A 1 144 ? 13.962 6.597 -3.221 1.00 94.38 144 PHE A CA 1
ATOM 1112 C C . PHE A 1 144 ? 13.354 5.418 -2.463 1.00 94.38 144 PHE A C 1
ATOM 1114 O O . PHE A 1 144 ? 12.150 5.410 -2.238 1.00 94.38 144 PHE A O 1
ATOM 1121 N N . LEU A 1 145 ? 14.165 4.463 -1.999 1.00 89.81 145 LEU A N 1
ATOM 1122 C CA . LEU A 1 145 ? 13.690 3.322 -1.216 1.00 89.81 145 LEU A CA 1
ATOM 1123 C C . LEU A 1 145 ? 13.085 3.755 0.117 1.00 89.81 145 LEU A C 1
ATOM 1125 O O . LEU A 1 145 ? 12.080 3.193 0.529 1.00 89.81 145 LEU A O 1
ATOM 1129 N N . ARG A 1 146 ? 13.637 4.768 0.787 1.00 83.62 146 ARG A N 1
ATOM 1130 C CA . ARG A 1 146 ? 13.065 5.327 2.017 1.00 83.62 146 ARG A CA 1
ATOM 1131 C C . ARG A 1 146 ? 11.698 5.952 1.763 1.00 83.62 146 ARG A C 1
ATOM 1133 O O . ARG A 1 146 ? 10.793 5.748 2.564 1.00 83.62 146 ARG A O 1
ATOM 1140 N N . VAL A 1 147 ? 11.542 6.716 0.683 1.00 84.94 147 VAL A N 1
ATOM 1141 C CA . VAL A 1 147 ? 10.264 7.325 0.283 1.00 84.94 147 VAL A CA 1
ATOM 1142 C C . VAL A 1 147 ? 9.282 6.241 -0.148 1.00 84.94 147 VAL A C 1
ATOM 1144 O O . VAL A 1 147 ? 8.147 6.235 0.317 1.00 84.94 147 VAL A O 1
ATOM 1147 N N . LEU A 1 148 ? 9.724 5.273 -0.945 1.00 87.12 148 LEU A N 1
ATOM 1148 C CA . LEU A 1 148 ? 8.926 4.128 -1.359 1.00 87.12 148 LEU A CA 1
ATOM 1149 C C . LEU A 1 148 ? 8.452 3.336 -0.139 1.00 87.12 148 LEU A C 1
ATOM 1151 O O . LEU A 1 148 ? 7.262 3.141 0.027 1.00 87.12 148 LEU A O 1
ATOM 1155 N N . LEU A 1 149 ? 9.338 2.992 0.795 1.00 79.75 149 LEU A N 1
ATOM 1156 C CA . LEU A 1 149 ? 8.990 2.347 2.065 1.00 79.75 149 LEU A CA 1
ATOM 1157 C C . LEU A 1 149 ? 8.214 3.263 3.018 1.00 79.75 149 LEU A C 1
ATOM 1159 O O . LEU A 1 149 ? 7.619 2.779 3.970 1.00 79.75 149 LEU A O 1
ATOM 1163 N N . TRP A 1 150 ? 8.206 4.575 2.825 1.00 73.38 150 TRP A N 1
ATOM 1164 C CA . TRP A 1 150 ? 7.351 5.478 3.593 1.00 73.38 150 TRP A CA 1
ATOM 1165 C C . TRP A 1 150 ? 5.925 5.517 3.037 1.00 73.38 150 TRP A C 1
ATOM 1167 O O . TRP A 1 150 ? 4.962 5.609 3.800 1.00 73.38 150 TRP A O 1
ATOM 1177 N N . HIS A 1 151 ? 5.799 5.462 1.712 1.00 70.38 151 HIS A N 1
ATOM 1178 C CA . HIS A 1 151 ? 4.524 5.412 1.008 1.00 70.38 151 HIS A CA 1
ATOM 1179 C C . HIS A 1 151 ? 3.891 4.018 1.086 1.00 70.38 151 HIS A C 1
ATOM 1181 O O . HIS A 1 151 ? 2.730 3.911 1.473 1.00 70.38 151 HIS A O 1
ATOM 1187 N N . ASP A 1 152 ? 4.668 2.975 0.798 1.00 73.88 152 ASP A N 1
ATOM 1188 C CA . ASP A 1 152 ? 4.244 1.570 0.778 1.00 73.88 152 ASP A CA 1
ATOM 1189 C C . ASP A 1 152 ? 4.385 0.899 2.144 1.00 73.88 152 ASP A C 1
ATOM 1191 O O . ASP A 1 152 ? 3.607 0.014 2.520 1.00 73.88 152 ASP A O 1
ATOM 1195 N N . GLY A 1 153 ? 5.396 1.291 2.918 1.00 61.81 153 GLY A N 1
ATOM 1196 C CA . GLY A 1 153 ? 5.525 0.799 4.278 1.00 61.81 153 GLY A CA 1
ATOM 1197 C C . GLY A 1 153 ? 4.452 1.417 5.157 1.00 61.81 153 GLY A C 1
ATOM 1198 O O . GLY A 1 153 ? 3.997 2.545 4.981 1.00 61.81 153 GLY A O 1
ATOM 1199 N N . ARG A 1 154 ? 4.021 0.623 6.136 1.00 62.03 154 ARG A N 1
ATOM 1200 C CA . ARG A 1 154 ? 3.010 0.985 7.129 1.00 62.03 154 ARG A CA 1
ATOM 1201 C C . ARG A 1 154 ? 3.503 2.208 7.905 1.00 62.03 154 ARG A C 1
ATOM 1203 O O . ARG A 1 154 ? 4.223 2.038 8.888 1.00 62.03 154 ARG A O 1
ATOM 1210 N N . LYS A 1 155 ? 3.159 3.406 7.421 1.00 58.56 155 LYS A N 1
ATOM 1211 C CA . LYS A 1 155 ? 3.482 4.723 7.984 1.00 58.56 155 LYS A CA 1
ATOM 1212 C C . LYS A 1 155 ? 3.567 4.647 9.512 1.00 58.56 155 LYS A C 1
ATOM 1214 O O . LYS A 1 155 ? 2.553 4.514 10.188 1.00 58.56 155 LYS A O 1
ATOM 1219 N N . GLY A 1 156 ? 4.789 4.693 10.041 1.00 54.94 156 GLY A N 1
ATOM 1220 C CA . GLY A 1 156 ? 5.057 4.712 11.478 1.00 54.94 156 GLY A CA 1
ATOM 1221 C C . GLY A 1 156 ? 4.943 3.355 12.182 1.00 54.94 156 GLY A C 1
ATOM 1222 O O . GLY A 1 156 ? 3.961 3.065 12.856 1.00 54.94 156 GLY A O 1
ATOM 1223 N N . MET A 1 157 ? 6.030 2.579 12.183 1.00 55.88 157 MET A N 1
ATOM 1224 C CA . MET A 1 157 ? 6.231 1.491 13.157 1.00 55.88 157 MET A CA 1
ATOM 1225 C C . MET A 1 157 ? 6.311 1.974 14.628 1.00 55.88 157 MET A C 1
ATOM 1227 O O . MET A 1 157 ? 6.374 1.139 15.528 1.00 55.88 157 MET A O 1
ATOM 1231 N N . GLY A 1 158 ? 6.329 3.288 14.889 1.00 59.84 158 GLY A N 1
ATOM 1232 C CA . GLY A 1 158 ? 6.659 3.854 16.204 1.00 59.84 158 GLY A CA 1
ATOM 1233 C C . GLY A 1 158 ? 5.475 4.252 17.088 1.00 59.84 158 GLY A C 1
ATOM 1234 O O . GLY A 1 158 ? 5.521 4.019 18.296 1.00 59.84 158 GLY A O 1
ATOM 1235 N N . ASP A 1 159 ? 4.399 4.800 16.523 1.00 60.12 159 ASP A N 1
ATOM 1236 C CA . ASP A 1 159 ? 3.317 5.360 17.336 1.00 60.12 159 ASP A CA 1
ATOM 1237 C C . ASP A 1 159 ? 2.210 4.329 17.530 1.00 60.12 159 ASP A C 1
ATOM 1239 O O . ASP A 1 159 ? 1.360 4.109 16.672 1.00 60.12 159 ASP A O 1
ATOM 1243 N N . ARG A 1 160 ? 2.208 3.679 18.697 1.00 71.00 160 ARG A N 1
ATOM 1244 C CA . ARG A 1 160 ? 1.168 2.705 19.070 1.00 71.00 160 ARG A CA 1
ATOM 1245 C C . ARG A 1 160 ? -0.205 3.348 19.311 1.00 71.00 160 ARG A C 1
ATOM 1247 O O . ARG A 1 160 ? -1.159 2.614 19.540 1.00 71.00 160 ARG A O 1
ATOM 1254 N N . GLY A 1 161 ? -0.307 4.678 19.309 1.00 85.75 161 GLY A N 1
ATOM 1255 C CA . GLY A 1 161 ? -1.516 5.418 19.663 1.00 85.75 161 GLY A CA 1
ATOM 1256 C C . GLY A 1 161 ? -2.306 5.910 18.454 1.00 85.75 161 GLY A C 1
ATOM 1257 O O . GLY A 1 161 ? -1.734 6.334 17.453 1.00 85.75 161 GLY A O 1
ATOM 1258 N N . CYS A 1 162 ? -3.634 5.890 18.561 1.00 90.62 162 CYS A N 1
ATOM 1259 C CA . CYS A 1 162 ? -4.518 6.528 17.587 1.00 90.62 162 CYS A CA 1
ATOM 1260 C C . CYS A 1 162 ? -4.262 8.042 17.532 1.00 90.62 162 CYS A C 1
ATOM 1262 O O . CYS A 1 162 ? -4.349 8.716 18.553 1.00 90.62 162 CYS A O 1
ATOM 1264 N N . ARG A 1 163 ? -4.008 8.596 16.342 1.00 88.31 163 ARG A N 1
ATOM 1265 C CA . ARG A 1 163 ? -3.720 10.033 16.160 1.00 88.31 163 ARG A CA 1
ATOM 1266 C C . ARG A 1 163 ? -4.958 10.932 16.196 1.00 88.31 163 ARG A C 1
ATOM 1268 O O . ARG A 1 163 ? -4.840 12.138 16.390 1.00 88.31 163 ARG A O 1
ATOM 1275 N N . ARG A 1 164 ? -6.151 10.353 16.028 1.00 91.81 164 ARG A N 1
ATOM 1276 C CA . ARG A 1 164 ? -7.424 11.094 16.011 1.00 91.81 164 ARG A CA 1
ATOM 1277 C C . ARG A 1 164 ? -8.028 11.328 17.388 1.00 91.81 164 ARG A C 1
ATOM 1279 O O . ARG A 1 164 ? -8.783 12.277 17.563 1.00 91.81 164 ARG A O 1
ATOM 1286 N N . CYS A 1 165 ? -7.729 10.470 18.356 1.00 93.62 165 CYS A N 1
ATOM 1287 C CA . CYS A 1 165 ? -8.188 10.652 19.726 1.00 93.62 165 CYS A CA 1
ATOM 1288 C C . CYS A 1 165 ? -6.998 10.872 20.653 1.00 93.62 165 CYS A C 1
ATOM 1290 O O . CYS A 1 165 ? -5.951 10.264 20.486 1.00 93.62 165 CYS A O 1
ATOM 1292 N N . THR A 1 166 ? -7.182 11.665 21.703 1.00 88.00 166 THR A N 1
ATOM 1293 C CA . THR A 1 166 ? -6.178 11.834 22.767 1.00 88.00 166 THR A CA 1
ATOM 1294 C C . THR A 1 166 ? -6.041 10.603 23.666 1.00 88.00 166 THR A C 1
ATOM 1296 O O . THR A 1 166 ? -5.181 10.560 24.543 1.00 88.00 166 THR A O 1
ATOM 1299 N N . GLN A 1 167 ? -6.893 9.593 23.476 1.00 85.31 167 GLN A N 1
ATOM 1300 C CA . GLN A 1 167 ? -6.827 8.349 24.225 1.00 85.31 167 GLN A CA 1
ATOM 1301 C C . GLN A 1 167 ? -5.649 7.517 23.721 1.00 85.31 167 GLN A C 1
ATOM 1303 O O . GLN A 1 167 ? -5.517 7.293 22.518 1.00 85.31 167 GLN A O 1
ATOM 1308 N N . SER A 1 168 ? -4.859 6.973 24.650 1.00 83.06 168 SER A N 1
ATOM 1309 C CA . SER A 1 168 ? -3.740 6.040 24.423 1.00 83.06 168 SER A CA 1
ATOM 1310 C C . SER A 1 168 ? -4.191 4.667 23.887 1.00 83.06 168 SER A C 1
ATOM 1312 O O . SER A 1 168 ? -3.601 3.635 24.195 1.00 83.06 168 SER A O 1
ATOM 1314 N N . SER A 1 169 ? -5.293 4.645 23.141 1.00 88.25 169 SER A N 1
ATOM 1315 C CA . SER A 1 169 ? -5.870 3.461 22.530 1.00 88.25 169 SER A CA 1
ATOM 1316 C C . SER A 1 169 ? -4.993 2.977 21.375 1.00 88.25 169 SER A C 1
ATOM 1318 O O . SER A 1 169 ? -4.437 3.805 20.641 1.00 88.25 169 SER A O 1
ATOM 1320 N N . PRO A 1 170 ? -4.867 1.652 21.205 1.00 88.88 170 PRO A N 1
ATOM 1321 C CA . PRO A 1 170 ? -4.015 1.093 20.177 1.00 88.88 170 PRO A CA 1
ATOM 1322 C C . PRO A 1 170 ? -4.556 1.430 18.782 1.00 88.88 170 PRO A C 1
ATOM 1324 O O . PRO A 1 170 ? -5.748 1.281 18.492 1.00 88.88 170 PRO A O 1
ATOM 1327 N N . ALA A 1 171 ? -3.665 1.917 17.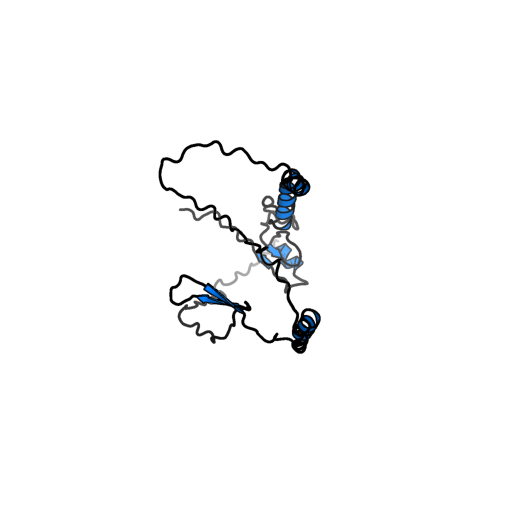922 1.00 90.94 171 ALA A N 1
ATOM 1328 C CA . ALA A 1 171 ? -3.942 2.172 16.516 1.00 90.94 171 ALA A CA 1
ATOM 1329 C C . ALA A 1 171 ? -3.872 0.853 15.728 1.00 90.94 171 ALA A C 1
ATOM 1331 O O . ALA A 1 171 ? -2.798 0.391 15.338 1.00 90.94 171 ALA A O 1
ATOM 1332 N N . GLU A 1 172 ? -5.026 0.214 15.545 1.00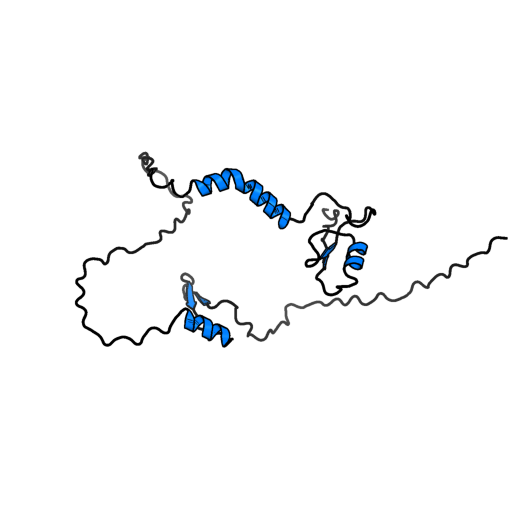 91.50 172 GLU A N 1
ATOM 1333 C CA . GLU A 1 172 ? -5.130 -1.150 15.008 1.00 91.50 172 GLU A CA 1
ATOM 1334 C C . GLU A 1 172 ? -5.854 -1.235 13.669 1.00 91.50 172 GLU A C 1
ATOM 1336 O O . GLU A 1 172 ? -5.677 -2.217 12.957 1.00 91.50 172 GLU A O 1
ATOM 1341 N N . TYR A 1 173 ? -6.656 -0.239 13.308 1.00 92.69 173 TYR A N 1
ATOM 1342 C CA . TYR A 1 173 ? -7.535 -0.296 12.144 1.00 92.69 173 TYR A CA 1
ATOM 1343 C C . TYR A 1 173 ? -7.118 0.763 11.136 1.00 92.69 173 TYR A C 1
ATOM 1345 O O . TYR A 1 173 ? -6.815 1.887 11.523 1.00 92.69 173 TYR A O 1
ATOM 1353 N N . ARG A 1 174 ? -7.128 0.430 9.849 1.00 91.31 174 ARG A N 1
ATOM 1354 C CA . ARG A 1 174 ? -6.967 1.392 8.751 1.00 91.31 174 ARG A CA 1
ATOM 1355 C C . ARG A 1 174 ? -7.981 1.100 7.659 1.00 91.31 174 ARG A C 1
ATOM 1357 O O . ARG A 1 174 ? -8.452 -0.027 7.546 1.00 91.31 174 ARG A O 1
ATOM 1364 N N . CYS A 1 175 ? -8.291 2.096 6.850 1.00 93.56 175 CYS A N 1
ATOM 1365 C CA . CYS A 1 175 ? -9.169 1.938 5.701 1.00 93.56 175 CYS A CA 1
ATOM 1366 C C . CYS A 1 175 ? -8.353 2.032 4.416 1.00 93.56 175 CYS A C 1
ATOM 1368 O O . CYS A 1 175 ? -7.607 2.991 4.252 1.00 93.56 175 CYS A O 1
ATOM 1370 N N . ALA A 1 176 ? -8.526 1.087 3.493 1.00 90.25 176 ALA A N 1
ATOM 1371 C CA . ALA A 1 176 ? -7.802 1.100 2.221 1.00 90.25 176 ALA A CA 1
ATOM 1372 C C . ALA A 1 176 ? -8.170 2.303 1.325 1.00 90.25 176 ALA A C 1
ATOM 1374 O O . ALA A 1 176 ? -7.388 2.698 0.469 1.00 90.25 176 ALA A O 1
ATOM 1375 N N . GLU A 1 177 ? -9.347 2.901 1.534 1.00 93.62 177 GLU A N 1
ATOM 1376 C CA . GLU A 1 177 ? -9.907 3.946 0.663 1.00 93.62 177 GLU A CA 1
ATOM 1377 C C . GLU A 1 177 ? -9.830 5.355 1.275 1.00 93.62 177 GLU A C 1
ATOM 1379 O O . GLU A 1 177 ? -9.656 6.337 0.558 1.00 93.62 177 GLU A O 1
ATOM 1384 N N . CYS A 1 178 ? -9.934 5.484 2.603 1.00 91.19 178 CYS A N 1
ATOM 1385 C CA . CYS A 1 178 ? -9.904 6.787 3.287 1.00 91.19 178 CYS A CA 1
ATOM 1386 C C . CYS A 1 178 ? -8.490 7.253 3.657 1.00 91.19 178 CYS A C 1
ATOM 1388 O O . CYS A 1 178 ? -8.312 8.419 4.014 1.00 91.19 178 CYS A O 1
ATOM 1390 N N . GLY A 1 179 ? -7.503 6.354 3.615 1.00 85.06 179 GLY A N 1
ATOM 1391 C CA . GLY A 1 179 ? -6.097 6.661 3.856 1.00 85.06 179 GLY A CA 1
ATOM 1392 C C . GLY A 1 179 ? -5.392 5.668 4.779 1.00 85.06 179 GLY A C 1
ATOM 1393 O O . GLY A 1 179 ? -6.004 4.946 5.561 1.00 85.06 179 GLY A O 1
ATOM 1394 N N . ASP A 1 180 ? -4.062 5.685 4.731 1.00 81.62 180 ASP A N 1
ATOM 1395 C CA . ASP A 1 180 ? -3.224 4.637 5.337 1.00 81.62 180 ASP A CA 1
ATOM 1396 C C . ASP A 1 180 ? -2.974 4.790 6.847 1.00 81.62 180 ASP A C 1
ATOM 1398 O O . ASP A 1 180 ? -2.150 4.070 7.419 1.00 81.62 180 ASP A O 1
ATOM 1402 N N . GLU A 1 181 ? -3.614 5.756 7.503 1.00 88.19 181 GLU A N 1
ATOM 1403 C CA . GLU A 1 181 ? -3.378 6.034 8.918 1.00 88.19 181 GLU A CA 1
ATOM 1404 C C . GLU A 1 181 ? -4.052 4.977 9.803 1.00 88.19 181 GLU A C 1
ATOM 1406 O O . GLU A 1 181 ? -5.249 4.709 9.688 1.00 88.19 181 GLU A O 1
ATOM 1411 N N . LEU A 1 182 ? -3.280 4.386 10.722 1.00 89.62 182 LEU A N 1
ATOM 1412 C CA . LEU A 1 182 ? -3.833 3.501 11.741 1.00 89.62 182 LEU A CA 1
ATOM 1413 C C . LEU A 1 182 ? -4.556 4.331 12.808 1.00 89.62 182 LEU A C 1
ATOM 1415 O O . LEU A 1 182 ? -4.004 5.250 13.413 1.00 89.62 182 LEU A O 1
ATOM 1419 N N . VAL A 1 183 ? -5.794 3.952 13.083 1.00 92.94 183 VAL A N 1
ATOM 1420 C CA . VAL A 1 183 ? -6.664 4.555 14.087 1.00 92.94 183 VAL A CA 1
ATOM 1421 C C . VAL A 1 183 ? -7.213 3.476 15.018 1.00 92.94 183 VAL A C 1
ATOM 1423 O O . VAL A 1 183 ? -7.158 2.274 14.742 1.00 92.94 183 VAL A O 1
ATOM 1426 N N . CYS A 1 184 ? -7.739 3.884 16.169 1.00 94.69 184 CYS A N 1
ATOM 1427 C CA . CYS A 1 184 ? -8.463 2.962 17.034 1.00 94.69 184 CYS A CA 1
ATOM 1428 C C . CYS A 1 184 ? -9.830 2.615 16.430 1.00 94.69 184 CYS A C 1
ATOM 1430 O O . CYS A 1 184 ? -10.362 3.341 15.585 1.00 94.69 184 CYS A O 1
ATOM 1432 N N . LYS A 1 185 ? -10.438 1.530 16.919 1.00 95.44 185 LYS A N 1
ATOM 1433 C CA . LYS A 1 185 ? -11.748 1.052 16.451 1.00 95.44 185 LYS A CA 1
ATOM 1434 C C . LYS A 1 185 ? -12.821 2.146 16.461 1.00 95.44 185 LYS A C 1
ATOM 1436 O O . LYS A 1 185 ? -13.555 2.285 15.492 1.00 95.44 185 LYS A O 1
ATOM 1441 N N . ALA A 1 186 ? -12.892 2.938 17.532 1.00 96.62 186 ALA A N 1
ATOM 1442 C CA . ALA A 1 186 ? -13.905 3.984 17.675 1.00 96.62 186 ALA A CA 1
ATOM 1443 C C . ALA A 1 186 ? -13.747 5.087 16.617 1.00 96.62 186 ALA A C 1
ATOM 1445 O O . ALA A 1 186 ? -14.719 5.460 15.967 1.00 96.62 186 ALA A O 1
ATOM 1446 N N . CYS A 1 187 ? -12.518 5.565 16.400 1.00 96.31 187 CYS A N 1
ATOM 1447 C CA . CYS A 1 187 ? -12.232 6.559 15.368 1.00 96.31 187 CYS A CA 1
ATOM 1448 C C . CYS A 1 187 ? -12.434 6.007 13.951 1.00 96.31 187 CYS A C 1
ATOM 1450 O O . CYS A 1 187 ? -12.869 6.755 13.081 1.00 96.31 187 CYS A O 1
ATOM 1452 N N . CYS A 1 188 ? -12.151 4.720 13.723 1.00 95.75 188 CYS A N 1
ATOM 1453 C CA . CYS A 1 188 ? -12.441 4.054 12.454 1.00 95.75 188 CYS A CA 1
ATOM 1454 C C . CYS A 1 188 ? -13.952 4.032 12.186 1.00 95.75 188 CYS A C 1
ATOM 1456 O O . CYS A 1 188 ? -14.397 4.532 11.161 1.00 95.75 188 CYS A O 1
ATOM 1458 N N . CYS A 1 189 ? -14.754 3.554 13.141 1.00 96.19 189 CYS A N 1
ATOM 1459 C CA . CYS A 1 189 ? -16.210 3.518 13.002 1.00 96.19 189 CYS A CA 1
ATOM 1460 C C . CYS A 1 189 ? -16.818 4.912 12.787 1.00 96.19 189 CYS A C 1
ATOM 1462 O O . CYS A 1 189 ? -17.668 5.058 11.919 1.00 96.19 189 CYS A O 1
ATOM 1464 N N . ALA A 1 190 ? -16.351 5.932 13.516 1.00 96.50 190 ALA A N 1
ATOM 1465 C CA . ALA A 1 190 ? -16.818 7.309 13.333 1.00 96.50 190 ALA A CA 1
ATOM 1466 C C . ALA A 1 190 ? -16.477 7.871 11.940 1.00 96.50 190 ALA A C 1
ATOM 1468 O O . ALA A 1 190 ? -17.256 8.618 11.366 1.00 96.50 190 ALA A O 1
ATOM 1469 N N . MET A 1 191 ? -15.3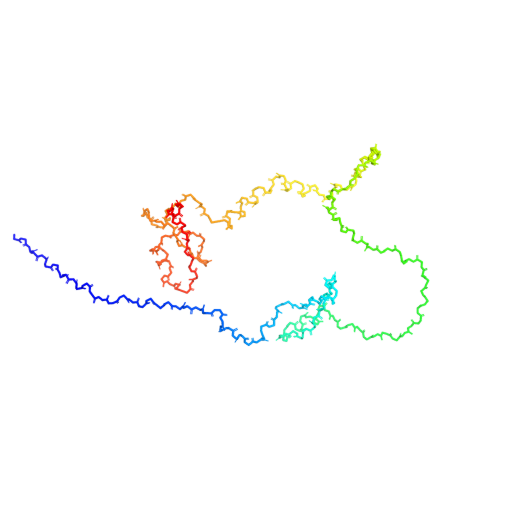24 7.501 11.371 1.00 95.31 191 MET A N 1
ATOM 1470 C CA . MET A 1 191 ? -14.945 7.905 10.011 1.00 95.31 191 MET A CA 1
ATOM 1471 C C . MET A 1 191 ? -15.802 7.230 8.931 1.00 95.31 191 MET A C 1
ATOM 1473 O O . MET A 1 191 ? -15.979 7.787 7.854 1.00 95.31 191 MET A O 1
ATOM 1477 N N . HIS A 1 192 ? -16.320 6.037 9.219 1.00 96.50 192 HIS A N 1
ATOM 1478 C CA . HIS A 1 192 ? -17.075 5.206 8.283 1.00 96.50 192 HIS A CA 1
ATOM 1479 C C . HIS A 1 192 ? -18.590 5.262 8.480 1.00 96.50 192 HIS A C 1
ATOM 1481 O O . HIS A 1 192 ? -19.304 4.444 7.906 1.00 96.50 192 HIS A O 1
ATOM 1487 N N . GLU A 1 193 ? -19.094 6.228 9.251 1.00 97.06 193 GLU A N 1
ATOM 1488 C CA . GLU A 1 193 ? -20.537 6.411 9.435 1.00 97.06 193 GLU A CA 1
ATOM 1489 C C . GLU A 1 193 ? -21.232 6.764 8.108 1.00 97.06 193 GLU A C 1
ATOM 1491 O O . GLU A 1 193 ? -22.295 6.228 7.804 1.00 97.06 193 GLU A O 1
ATOM 1496 N N . GLU A 1 194 ? -20.582 7.579 7.271 1.00 95.94 194 GLU A N 1
ATOM 1497 C CA . GLU A 1 194 ? -21.086 7.973 5.945 1.00 95.94 194 GLU A CA 1
ATOM 1498 C C . GLU A 1 194 ? -20.709 6.980 4.829 1.00 95.94 194 GLU A C 1
ATOM 1500 O O . GLU A 1 194 ? -21.342 6.947 3.774 1.00 95.94 194 GLU A O 1
ATOM 1505 N N . HIS A 1 195 ? -19.701 6.134 5.065 1.00 95.00 195 HIS A N 1
ATOM 1506 C CA . HIS A 1 195 ? -19.144 5.214 4.069 1.00 95.00 195 HIS A CA 1
ATOM 1507 C C . HIS A 1 195 ? -18.924 3.800 4.642 1.00 95.00 195 HIS A C 1
ATOM 1509 O O . HIS A 1 195 ? -17.777 3.361 4.798 1.00 95.00 195 HIS A O 1
ATOM 1515 N N . PRO A 1 196 ? -20.007 3.055 4.948 1.00 96.06 196 PRO A N 1
ATOM 1516 C CA . PRO A 1 196 ? -19.930 1.759 5.630 1.00 96.06 196 PRO A CA 1
ATOM 1517 C C . PRO A 1 196 ? -19.414 0.611 4.747 1.00 96.06 196 PRO A C 1
ATOM 1519 O O . PRO A 1 196 ? -19.157 -0.476 5.257 1.00 96.06 196 PRO A O 1
ATOM 1522 N N . LEU A 1 197 ? -19.299 0.829 3.432 1.00 96.94 197 LEU A N 1
ATOM 1523 C CA . LEU A 1 197 ? -18.874 -0.188 2.462 1.00 96.94 197 LEU A CA 1
ATOM 1524 C C . LEU A 1 197 ? -17.368 -0.182 2.176 1.00 96.94 197 LEU A C 1
ATOM 1526 O O . LEU A 1 197 ? -16.897 -1.073 1.476 1.00 96.94 197 LEU A O 1
ATOM 1530 N N . HIS A 1 198 ? -16.622 0.797 2.691 1.00 95.94 198 HIS A N 1
ATOM 1531 C CA . HIS A 1 198 ? -15.178 0.850 2.476 1.00 95.94 198 HIS A CA 1
ATOM 1532 C C . HIS A 1 198 ? -14.471 -0.329 3.149 1.00 95.94 198 HIS A C 1
ATOM 1534 O O . HIS A 1 198 ? -14.850 -0.777 4.238 1.00 95.94 198 HIS A O 1
ATOM 1540 N N . TRP A 1 199 ? -13.394 -0.797 2.526 1.00 95.38 199 TRP A N 1
ATOM 1541 C CA . TRP A 1 199 ? -12.627 -1.920 3.050 1.00 95.38 199 TRP A CA 1
ATOM 1542 C C . TRP A 1 199 ? -11.745 -1.519 4.244 1.00 95.38 199 TRP A C 1
ATOM 1544 O O . TRP A 1 199 ? -10.810 -0.721 4.119 1.00 95.38 199 TRP A O 1
ATOM 1554 N N . ILE A 1 200 ? -12.011 -2.115 5.412 1.00 95.00 200 ILE A N 1
ATOM 1555 C CA . ILE A 1 200 ? -11.251 -1.883 6.648 1.00 95.00 200 ILE A CA 1
ATOM 1556 C C . ILE A 1 200 ? -10.290 -3.045 6.898 1.00 95.00 200 ILE A C 1
ATOM 1558 O O . ILE A 1 200 ? -10.686 -4.204 7.005 1.00 95.00 200 ILE A O 1
ATOM 1562 N N . GLU A 1 201 ? -9.017 -2.717 7.083 1.00 93.00 201 GLU A N 1
ATOM 1563 C CA . GLU A 1 201 ? -7.972 -3.661 7.449 1.00 93.00 201 GLU A CA 1
ATOM 1564 C C . GLU A 1 201 ? -7.643 -3.559 8.940 1.00 93.00 201 GLU A C 1
ATOM 1566 O O . GLU A 1 201 ? -7.313 -2.489 9.459 1.00 93.00 201 GLU A O 1
ATOM 1571 N N . ALA A 1 202 ? -7.677 -4.700 9.630 1.00 89.94 202 ALA A N 1
ATOM 1572 C CA . ALA A 1 202 ? -7.217 -4.818 11.008 1.00 89.94 202 ALA A CA 1
ATOM 1573 C C . 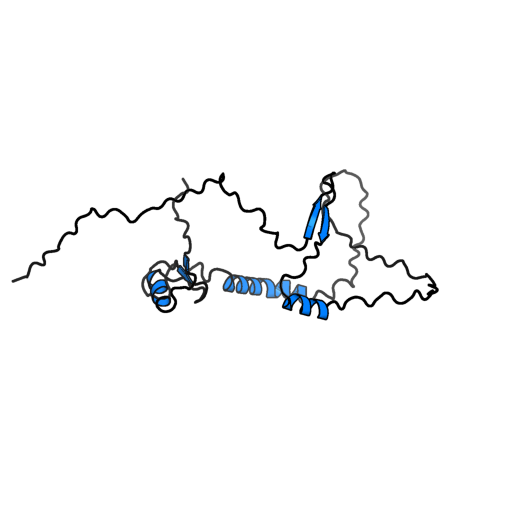ALA A 1 202 ? -5.760 -5.300 11.041 1.00 89.94 202 ALA A C 1
ATOM 1575 O O . ALA A 1 202 ? -5.407 -6.355 10.501 1.00 89.94 202 ALA A O 1
ATOM 1576 N N . ARG A 1 203 ? -4.896 -4.550 11.722 1.00 81.06 203 ARG A N 1
ATOM 1577 C CA . ARG A 1 203 ? -3.520 -4.951 11.993 1.00 81.06 203 ARG A CA 1
ATOM 1578 C C . ARG A 1 203 ? -3.552 -6.116 12.973 1.00 81.06 203 ARG A C 1
ATOM 1580 O O . ARG A 1 203 ? -3.845 -5.942 14.151 1.00 81.06 203 ARG A O 1
ATOM 1587 N N . ARG A 1 204 ? -3.180 -7.308 12.503 1.00 71.94 204 ARG A N 1
ATOM 1588 C CA . ARG A 1 204 ? -2.858 -8.427 13.394 1.00 71.94 204 ARG A CA 1
ATOM 1589 C C . ARG A 1 204 ? -1.630 -8.041 14.214 1.00 71.94 204 ARG A C 1
ATOM 1591 O O . ARG A 1 204 ? -0.503 -8.114 13.728 1.00 71.94 204 ARG A O 1
ATOM 1598 N N . ILE A 1 205 ? -1.846 -7.579 15.441 1.00 65.56 205 ILE A N 1
ATOM 1599 C CA . ILE A 1 205 ? -0.783 -7.520 16.437 1.00 65.56 205 ILE A CA 1
ATOM 1600 C C . ILE A 1 205 ? -0.540 -8.976 16.816 1.00 65.56 205 ILE A C 1
ATOM 1602 O O . ILE A 1 205 ? -1.393 -9.594 17.452 1.00 65.56 205 ILE A O 1
ATOM 1606 N N . ALA A 1 206 ? 0.579 -9.548 16.367 1.00 60.94 206 ALA A N 1
ATOM 1607 C CA . ALA A 1 206 ? 1.023 -10.835 16.881 1.00 60.94 206 ALA A CA 1
ATOM 1608 C C . ALA A 1 206 ? 1.083 -10.699 18.405 1.00 60.94 206 ALA A C 1
ATOM 1610 O O . ALA A 1 206 ? 1.817 -9.855 18.927 1.00 60.94 206 ALA A O 1
ATOM 1611 N N . SER A 1 207 ? 0.217 -11.428 19.109 1.00 55.12 207 SER A N 1
ATOM 1612 C CA . SER A 1 207 ? 0.162 -11.371 20.562 1.00 55.12 207 SER A CA 1
ATOM 1613 C C . SER A 1 207 ? 1.554 -11.723 21.092 1.00 55.12 207 SER A C 1
ATOM 1615 O O . SER A 1 207 ? 2.096 -12.749 20.687 1.00 55.12 207 SER A O 1
ATOM 1617 N N . PRO A 1 208 ? 2.160 -10.906 21.969 1.00 55.62 208 PRO A N 1
ATOM 1618 C CA . PRO A 1 208 ? 3.561 -11.081 22.354 1.00 55.62 208 PRO A CA 1
ATOM 1619 C C . PRO A 1 208 ? 3.849 -12.331 23.210 1.00 55.62 208 PRO A C 1
ATOM 1621 O O . PRO A 1 208 ? 4.960 -12.465 23.700 1.00 55.62 208 PRO A O 1
ATOM 1624 N N . ASN A 1 209 ? 2.898 -13.255 23.387 1.00 54.16 209 ASN A N 1
ATOM 1625 C CA . ASN A 1 209 ? 2.999 -14.368 24.334 1.00 54.16 209 ASN A CA 1
ATOM 1626 C C . ASN A 1 209 ? 2.530 -15.702 23.737 1.00 54.16 209 ASN A C 1
ATOM 1628 O O . ASN A 1 209 ? 1.465 -16.194 24.103 1.00 54.16 209 ASN A O 1
ATOM 1632 N N . HIS A 1 210 ? 3.327 -16.305 22.852 1.00 45.53 210 HIS A N 1
ATOM 1633 C CA . HIS A 1 210 ? 3.319 -17.767 22.712 1.00 45.53 210 HIS A CA 1
ATOM 1634 C C . HIS A 1 210 ? 4.614 -18.313 22.084 1.00 45.53 210 HIS A C 1
ATOM 1636 O O . HIS A 1 210 ? 4.584 -19.051 21.107 1.00 45.53 210 HIS A O 1
ATOM 1642 N N . PHE A 1 211 ? 5.765 -17.950 22.647 1.00 42.94 211 PHE A N 1
ATOM 1643 C CA . PHE A 1 211 ? 6.966 -18.780 22.531 1.00 42.94 211 PHE A CA 1
ATOM 1644 C C . PHE A 1 211 ? 7.170 -19.429 23.904 1.00 42.94 211 PHE A C 1
ATOM 1646 O O . PHE A 1 211 ? 7.634 -18.768 24.831 1.00 42.94 211 PHE A O 1
ATOM 1653 N N . PHE A 1 212 ? 6.703 -20.671 24.038 1.00 47.44 212 PHE A N 1
ATOM 1654 C CA . PHE A 1 212 ? 7.092 -21.599 25.101 1.00 47.44 212 PHE A CA 1
ATOM 1655 C C . PHE A 1 212 ? 8.055 -22.615 24.498 1.00 47.44 212 PHE A C 1
ATOM 1657 O O . PHE A 1 212 ? 7.793 -23.020 23.341 1.00 47.44 212 PHE A O 1
#

Sequence (212 aa):
MPKAVLRRSRPLDAPLAGSASISFGLDEVDLPQEMEPLNSFVDRVSDDGRRATRVFHNFDPPSPVKATRRAMHNPPSLPPLPDVPMAVDDENAEEGYTMLLCTDDDEDAAEGMSTKPLADNTDPRKNITDQAMQEWSSEHRDEFLRVLLWHDGRKGMGDRGCRRCTQSSPAEYRCAECGDELVCKACCCAMHEEHPLHWIEARRIASPNHFF